Protein AF-A0A1Y1MM12-F1 (afdb_monomer_lite)

Radius of gyration: 25.73 Å; chains: 1; bounding box: 47×74×78 Å

Organism: Photinus pyralis (NCBI:txid7054)

Foldseek 3Di:
DDDDDDDDDDDDDPVPPPVPPPPPDDDDDDDDDDDDDDDDDDDDDDDDDDDDDDDDDDDDDDDDDPPPLQQAEDEDEVVCLQVRLLVVVLVDPDAPQSHDYWYQYPVRDTDPDDPPPPRVVVSLVSNLVCCQVPQWAFDQATAGADDPPDDLSSLLSVLSSQLNCCVRPVDHNLRHQLVLLCVLQVHDDDLVSLLVSVLRRHDVVVSVLLVVCLVPVVPHPQVVVVVVCVVLVNPDGDDNVCSSVSSSVSSCCRRPVRCPNSSVSNSVSSNVCVVVDDSCVSNVVD

Structure (mmCIF, N/CA/C/O backbone):
data_AF-A0A1Y1MM12-F1
#
_entry.id   AF-A0A1Y1MM12-F1
#
loop_
_atom_site.group_PDB
_atom_site.id
_atom_site.type_symbol
_atom_site.label_atom_id
_atom_site.label_alt_id
_atom_site.label_comp_id
_atom_site.label_asym_id
_atom_site.label_entity_id
_atom_site.label_seq_id
_atom_site.pdbx_PDB_ins_code
_atom_site.Cartn_x
_atom_site.Cartn_y
_atom_site.Cartn_z
_atom_site.occupancy
_atom_site.B_iso_or_equiv
_atom_site.auth_seq_id
_atom_site.auth_comp_id
_atom_site.auth_asym_id
_atom_site.auth_atom_id
_atom_site.pdbx_PDB_model_num
ATOM 1 N N . TYR A 1 1 ? -19.048 -33.239 -23.190 1.00 41.94 1 TYR A N 1
ATOM 2 C CA . TYR A 1 1 ? -17.735 -33.408 -22.545 1.00 41.94 1 TYR A CA 1
ATOM 3 C C . TYR A 1 1 ? -16.644 -32.844 -23.432 1.00 41.94 1 TYR A C 1
ATOM 5 O O . TYR A 1 1 ? -16.161 -33.539 -24.318 1.00 41.94 1 TYR A O 1
ATOM 13 N N . ARG A 1 2 ? -16.348 -31.564 -23.205 1.00 30.36 2 ARG A N 1
ATOM 14 C CA . ARG A 1 2 ? -15.052 -30.879 -23.294 1.00 30.36 2 ARG A CA 1
ATOM 15 C C . ARG A 1 2 ? -15.338 -29.488 -22.727 1.00 30.36 2 ARG A C 1
ATOM 17 O O . ARG A 1 2 ? -16.021 -28.695 -23.363 1.00 30.36 2 ARG A O 1
ATOM 24 N N . GLU A 1 3 ? -15.009 -29.348 -21.452 1.00 36.47 3 GLU A N 1
ATOM 25 C CA . GLU A 1 3 ? -14.923 -28.085 -20.725 1.00 36.47 3 GLU A CA 1
ATOM 26 C C . GLU A 1 3 ? -13.578 -27.461 -21.101 1.00 36.47 3 GLU A C 1
ATOM 28 O O . GLU A 1 3 ? -12.622 -28.219 -21.250 1.00 36.47 3 GLU A O 1
ATOM 33 N N . ASP A 1 4 ? -13.571 -26.153 -21.368 1.00 38.69 4 ASP A N 1
ATOM 34 C CA . ASP A 1 4 ? -12.479 -25.185 -21.150 1.00 38.69 4 ASP A CA 1
ATOM 35 C C . ASP A 1 4 ? -12.724 -23.965 -22.056 1.00 38.69 4 ASP A C 1
ATOM 37 O O . ASP A 1 4 ? -12.205 -23.882 -23.160 1.00 38.69 4 ASP A O 1
ATOM 41 N N . ASP A 1 5 ? -13.573 -23.045 -21.585 1.00 33.59 5 ASP A N 1
ATOM 42 C CA . ASP A 1 5 ? -13.676 -21.654 -22.054 1.00 33.59 5 ASP A CA 1
ATOM 43 C C . ASP A 1 5 ? -14.253 -20.826 -20.890 1.00 33.59 5 ASP A C 1
ATOM 45 O O . ASP A 1 5 ? -15.465 -20.633 -20.756 1.00 33.59 5 ASP A O 1
ATOM 49 N N . ILE A 1 6 ? -13.382 -20.394 -19.971 1.00 37.97 6 ILE A N 1
ATOM 50 C CA . ILE A 1 6 ? -13.730 -19.428 -18.923 1.00 37.97 6 ILE A CA 1
ATOM 51 C C . ILE A 1 6 ? -13.359 -18.037 -19.434 1.00 37.97 6 ILE A C 1
ATOM 53 O O . ILE A 1 6 ? -12.190 -17.673 -19.526 1.00 37.97 6 ILE A O 1
ATOM 57 N N . ASN A 1 7 ? -14.401 -17.268 -19.749 1.00 34.62 7 ASN A N 1
ATOM 58 C CA . ASN A 1 7 ? -14.367 -15.834 -20.011 1.00 34.62 7 ASN A CA 1
ATOM 59 C C . ASN A 1 7 ? -13.641 -15.072 -18.888 1.00 34.62 7 ASN A C 1
ATOM 61 O O . ASN A 1 7 ? -14.131 -15.017 -17.758 1.00 34.62 7 ASN A O 1
ATOM 65 N N . GLN A 1 8 ? -12.531 -14.409 -19.218 1.00 32.66 8 GLN A N 1
ATOM 66 C CA . GLN A 1 8 ? -12.015 -13.278 -18.444 1.00 32.66 8 GLN A CA 1
ATOM 67 C C . GLN A 1 8 ? -12.765 -11.995 -18.851 1.00 32.66 8 GLN A C 1
ATOM 69 O O . GLN A 1 8 ? -12.948 -11.761 -20.048 1.00 32.66 8 GLN A O 1
ATOM 74 N N . PRO A 1 9 ? -13.213 -11.143 -17.908 1.00 31.58 9 PRO A N 1
ATOM 75 C CA . PRO A 1 9 ? -13.845 -9.879 -18.257 1.00 31.58 9 PRO A CA 1
ATOM 76 C C . PRO A 1 9 ? -12.792 -8.833 -18.647 1.00 31.58 9 PRO A C 1
ATOM 78 O O . PRO A 1 9 ? -11.926 -8.463 -17.859 1.00 31.58 9 PRO A O 1
ATOM 81 N N . SER A 1 10 ? -12.916 -8.328 -19.872 1.00 32.12 10 SER A N 1
ATOM 82 C CA . SER A 1 10 ? -12.190 -7.178 -20.407 1.00 32.12 10 SER A CA 1
ATOM 83 C C . SER A 1 10 ? -12.532 -5.896 -19.637 1.00 32.12 10 SER A C 1
ATOM 85 O O . SER A 1 10 ? -13.682 -5.450 -19.663 1.00 32.12 10 SER A O 1
ATOM 87 N N . THR A 1 11 ? -11.550 -5.262 -18.998 1.00 34.91 11 THR A N 1
ATOM 88 C CA . THR A 1 11 ? -11.689 -3.913 -18.435 1.00 34.91 11 THR A CA 1
ATOM 89 C C . THR A 1 11 ? -11.323 -2.872 -19.486 1.00 34.91 11 THR A C 1
ATOM 91 O O . THR A 1 11 ? -10.154 -2.551 -19.682 1.00 34.91 11 THR A O 1
ATOM 94 N N . SER A 1 12 ? -12.325 -2.319 -20.163 1.00 33.69 12 SER A N 1
ATOM 95 C CA . SER A 1 12 ? -12.173 -1.110 -20.970 1.00 33.69 12 SER A CA 1
ATOM 96 C C . SER A 1 12 ? -13.266 -0.099 -20.617 1.00 33.69 12 SER A C 1
ATOM 98 O O . SER A 1 12 ? -14.433 -0.452 -20.464 1.00 33.69 12 SER A O 1
ATOM 100 N N . ASN A 1 13 ? -12.844 1.168 -20.513 1.00 34.59 13 ASN A N 1
ATOM 101 C CA . ASN A 1 13 ? -13.623 2.407 -20.342 1.00 34.59 13 ASN A CA 1
ATOM 102 C C . ASN A 1 13 ? -13.894 2.911 -18.910 1.00 34.59 13 ASN A C 1
ATOM 104 O O . ASN A 1 13 ? -15.026 2.908 -18.439 1.00 34.59 13 ASN A O 1
ATOM 108 N N . ILE A 1 14 ? -12.871 3.510 -18.283 1.00 35.41 14 ILE A N 1
ATOM 109 C CA . ILE A 1 14 ? -13.040 4.493 -17.182 1.00 35.41 14 ILE A CA 1
ATOM 110 C C . ILE A 1 14 ? -12.574 5.913 -17.593 1.00 35.41 14 ILE A C 1
ATOM 112 O O . ILE A 1 14 ? -12.894 6.898 -16.932 1.00 35.41 14 ILE A O 1
ATOM 116 N N . SER A 1 15 ? -11.925 6.078 -18.753 1.00 37.59 15 SER A N 1
ATOM 117 C CA . SER A 1 15 ? -11.348 7.370 -19.177 1.00 37.59 15 SER A CA 1
ATOM 118 C C . SER A 1 15 ? -12.368 8.493 -19.456 1.00 37.59 15 SER A C 1
ATOM 120 O O . SER A 1 15 ? -11.969 9.649 -19.567 1.00 37.59 15 SER A O 1
ATOM 122 N N . GLY A 1 16 ? -13.665 8.196 -19.587 1.00 31.00 16 GLY A N 1
ATOM 123 C CA . GLY A 1 16 ? -14.684 9.199 -19.933 1.00 31.00 16 GLY A CA 1
ATOM 124 C C . GLY A 1 16 ? -15.259 9.998 -18.757 1.00 31.00 16 GLY A C 1
ATOM 125 O O . GLY A 1 16 ? -15.830 11.059 -18.982 1.00 31.00 16 GLY A O 1
ATOM 126 N N . TYR A 1 17 ? -15.115 9.527 -17.512 1.00 33.47 17 TYR A N 1
ATOM 127 C CA . TYR A 1 17 ? -15.825 10.114 -16.362 1.00 33.47 17 TYR A CA 1
ATOM 128 C C . TYR A 1 17 ? -15.030 11.174 -15.583 1.00 33.47 17 TYR A C 1
ATOM 130 O O . TYR A 1 17 ? -15.619 11.969 -14.856 1.00 33.47 17 TYR A O 1
ATOM 138 N N . LEU A 1 18 ? -13.705 11.237 -15.746 1.00 34.78 18 LEU A N 1
ATOM 139 C CA . LEU A 1 18 ? -12.850 12.184 -15.012 1.00 34.78 18 LEU A CA 1
ATOM 140 C C . LEU A 1 18 ? -12.823 13.599 -15.616 1.00 34.78 18 LEU A C 1
ATOM 142 O O . LEU A 1 18 ? -12.475 14.550 -14.922 1.00 34.78 18 LEU A O 1
ATOM 146 N N . ALA A 1 19 ? -13.231 13.766 -16.877 1.00 34.78 19 ALA A N 1
ATOM 147 C CA . ALA A 1 19 ? -13.178 15.060 -17.560 1.00 34.78 19 ALA A CA 1
ATOM 148 C C . ALA A 1 19 ? -14.293 16.039 -17.139 1.00 34.78 19 ALA A C 1
ATOM 150 O O . ALA A 1 19 ? -14.154 17.237 -17.356 1.00 34.78 19 ALA A O 1
ATOM 151 N N . SER A 1 20 ? -15.378 15.571 -16.509 1.00 32.16 20 SER A N 1
ATOM 152 C CA . SER A 1 20 ? -16.529 16.424 -16.169 1.00 32.16 20 SER A CA 1
ATOM 153 C C . SER A 1 20 ? -16.473 17.064 -14.777 1.00 32.16 20 SER A C 1
ATOM 155 O O . SER A 1 20 ? -17.389 17.796 -14.423 1.00 32.16 20 SER A O 1
ATOM 157 N N . PHE A 1 21 ? -15.439 16.798 -13.970 1.00 32.41 21 PHE A N 1
ATOM 158 C CA . PHE A 1 21 ? -15.353 17.303 -12.588 1.00 32.41 21 PHE A CA 1
ATOM 159 C C . PHE A 1 21 ? -14.388 18.483 -12.393 1.00 32.41 21 PHE A C 1
ATOM 161 O O . PHE A 1 21 ? -14.321 19.036 -11.298 1.00 32.41 21 PHE A O 1
ATOM 168 N N . ILE A 1 22 ? -13.655 18.892 -13.433 1.00 34.59 22 ILE A N 1
ATOM 169 C CA . ILE A 1 22 ? -12.598 19.912 -13.312 1.00 34.59 22 ILE A CA 1
ATOM 170 C C . ILE A 1 22 ? -13.092 21.336 -13.642 1.00 34.59 22 ILE A C 1
ATOM 172 O O . ILE A 1 22 ? -12.444 22.305 -13.258 1.00 34.59 22 ILE A O 1
ATOM 176 N N . GLU A 1 23 ? -14.263 21.515 -14.261 1.00 32.31 23 GLU A N 1
ATOM 177 C CA . GLU A 1 23 ? -14.664 22.838 -14.779 1.00 32.31 23 GLU A CA 1
ATOM 178 C C . GLU A 1 23 ? -15.474 23.744 -13.829 1.00 32.31 23 GLU A C 1
ATOM 180 O O . GLU A 1 23 ? -15.734 24.887 -14.194 1.00 32.31 23 GLU A O 1
ATOM 185 N N . GLU A 1 24 ? -15.820 23.336 -12.600 1.00 32.84 24 GLU A N 1
ATOM 186 C CA . GLU A 1 24 ? -16.796 24.105 -11.793 1.00 32.84 24 GLU A CA 1
ATOM 187 C C . GLU A 1 24 ? -16.306 24.813 -10.516 1.00 32.84 24 GLU A C 1
ATOM 189 O O . GLU A 1 24 ? -17.127 25.386 -9.810 1.00 32.84 24 GLU A O 1
ATOM 194 N N . ASN A 1 25 ? -15.005 24.892 -10.208 1.00 31.67 25 ASN A N 1
ATOM 195 C CA . ASN A 1 25 ? -14.557 25.619 -9.000 1.00 31.67 25 ASN A CA 1
ATOM 196 C C . ASN A 1 25 ? -13.346 26.535 -9.208 1.00 31.67 25 ASN A C 1
ATOM 198 O O . ASN A 1 25 ? -12.326 26.416 -8.531 1.00 31.67 25 ASN A O 1
ATOM 202 N N . ILE A 1 26 ? -13.493 27.523 -10.092 1.00 28.22 26 ILE A N 1
ATOM 203 C CA . ILE A 1 26 ? -12.671 28.739 -10.052 1.00 28.22 26 ILE A CA 1
ATOM 204 C C . ILE A 1 26 ? -13.601 29.934 -9.851 1.00 28.22 26 ILE A C 1
ATOM 206 O O . ILE A 1 26 ? -14.099 30.525 -10.804 1.00 28.22 26 ILE A O 1
ATOM 210 N N . ASN A 1 27 ? -13.811 30.319 -8.592 1.00 27.39 27 ASN A N 1
ATOM 211 C CA . ASN A 1 27 ? -14.104 31.710 -8.273 1.00 27.39 27 ASN A CA 1
ATOM 212 C C . ASN A 1 27 ? -13.470 32.075 -6.925 1.00 27.39 27 ASN A C 1
ATOM 214 O O . ASN A 1 27 ? -13.965 31.732 -5.854 1.00 27.39 27 ASN A O 1
ATOM 218 N N . LEU A 1 28 ? -12.311 32.723 -7.018 1.00 27.84 28 LEU A N 1
ATOM 219 C CA . LEU A 1 28 ? -11.552 33.293 -5.912 1.00 27.84 28 LEU A CA 1
ATOM 220 C C . LEU A 1 28 ? -12.222 34.593 -5.452 1.00 27.84 28 LEU A C 1
ATOM 222 O O . LEU A 1 28 ? -12.395 35.513 -6.249 1.00 27.84 28 LEU A O 1
ATOM 226 N N . GLN A 1 29 ? -12.495 34.713 -4.153 1.00 27.20 29 GLN A N 1
ATOM 227 C CA . GLN A 1 29 ? -12.592 36.010 -3.485 1.00 27.20 29 GLN A CA 1
ATOM 228 C C . GLN A 1 29 ? -11.597 36.068 -2.326 1.00 27.20 29 GLN A C 1
ATOM 230 O O . GLN A 1 29 ? -11.574 35.228 -1.432 1.00 27.20 29 GLN A O 1
ATOM 235 N N . SER A 1 30 ? -10.735 37.073 -2.427 1.00 25.38 30 SER A N 1
ATOM 236 C CA . SER A 1 30 ? -9.664 37.472 -1.527 1.00 25.38 30 SER A CA 1
ATOM 237 C C . SER A 1 30 ? -10.188 38.125 -0.250 1.00 25.38 30 SER A C 1
ATOM 239 O O . SER A 1 30 ? -10.967 39.069 -0.361 1.00 25.38 30 SER A O 1
ATOM 241 N N . HIS A 1 31 ? -9.640 37.763 0.913 1.00 27.61 31 HIS A N 1
ATOM 242 C CA . HIS A 1 31 ? -9.533 38.680 2.052 1.00 27.61 31 HIS A CA 1
ATOM 243 C C . HIS A 1 31 ? -8.224 38.451 2.830 1.00 27.61 31 HIS A C 1
ATOM 245 O O . HIS A 1 31 ? -7.918 37.338 3.250 1.00 27.61 31 HIS A O 1
ATOM 251 N N . GLN A 1 32 ? -7.441 39.531 2.934 1.00 27.03 32 GLN A N 1
ATOM 252 C CA . GLN A 1 32 ? -6.290 39.740 3.820 1.00 27.03 32 GLN A CA 1
ATOM 253 C C . GLN A 1 32 ? -6.764 40.077 5.238 1.00 27.03 32 GLN A C 1
ATOM 255 O O . GLN A 1 32 ? -7.787 40.740 5.351 1.00 27.03 32 GLN A O 1
ATOM 260 N N . GLU A 1 33 ? -5.972 39.682 6.244 1.00 27.78 33 GLU A N 1
ATOM 261 C CA . GLU A 1 33 ? -5.743 40.272 7.591 1.00 27.78 33 GLU A CA 1
ATOM 262 C C . GLU A 1 33 ? -5.059 39.163 8.435 1.00 27.78 33 GLU A C 1
ATOM 264 O O . GLU A 1 33 ? -5.428 38.000 8.312 1.00 27.78 33 GLU A O 1
ATOM 269 N N . ASP A 1 34 ? -4.058 39.321 9.301 1.00 26.53 34 ASP A N 1
ATOM 270 C CA . ASP A 1 34 ? -3.112 40.379 9.653 1.00 26.53 34 ASP A CA 1
ATOM 271 C C . ASP A 1 34 ? -1.939 39.673 10.381 1.00 26.53 34 ASP A C 1
ATOM 273 O O . ASP A 1 34 ? -2.153 38.800 11.227 1.00 26.53 34 ASP A O 1
ATOM 277 N N . MET A 1 35 ? -0.688 40.013 10.050 1.00 23.17 35 MET A N 1
ATOM 278 C CA . MET A 1 35 ? 0.518 39.459 10.688 1.00 23.17 35 MET A CA 1
ATOM 279 C C . MET A 1 35 ? 0.946 40.337 11.869 1.00 23.17 35 MET A C 1
ATOM 281 O O . MET A 1 35 ? 1.378 41.473 11.671 1.00 23.17 35 MET A O 1
ATOM 285 N N . VAL A 1 36 ? 0.933 39.795 13.089 1.00 26.86 36 VAL A N 1
ATOM 286 C CA . VAL A 1 36 ? 1.593 40.427 14.243 1.00 26.86 36 VAL A CA 1
ATOM 287 C C . VAL A 1 36 ? 3.012 39.876 14.374 1.00 26.86 36 VAL A C 1
ATOM 289 O O . VAL A 1 36 ? 3.224 38.690 14.620 1.00 26.86 36 VAL A O 1
ATOM 292 N N . SER A 1 37 ? 3.993 40.760 14.189 1.00 23.61 37 SER A N 1
ATOM 293 C CA . SER A 1 37 ? 5.421 40.475 14.319 1.00 23.61 37 SER A CA 1
ATOM 294 C C . SER A 1 37 ? 5.850 40.507 15.788 1.00 23.61 37 SER A C 1
ATOM 296 O O . SER A 1 37 ? 5.579 41.500 16.464 1.00 23.61 37 SER A O 1
ATOM 298 N N . PHE A 1 38 ? 6.626 39.525 16.246 1.00 25.45 38 PHE A N 1
ATOM 299 C CA . PHE A 1 38 ? 7.489 39.693 17.417 1.00 25.45 38 PHE A CA 1
ATOM 300 C C . PHE A 1 38 ? 8.946 39.435 17.021 1.00 25.45 38 PHE A C 1
ATOM 302 O O . PHE A 1 38 ? 9.337 38.314 16.707 1.00 25.45 38 PHE A O 1
ATOM 309 N N . ARG A 1 39 ? 9.738 40.515 17.005 1.00 24.14 39 ARG A N 1
ATOM 310 C CA . ARG A 1 39 ? 11.206 40.485 16.976 1.00 24.14 39 ARG A CA 1
ATOM 311 C C . ARG A 1 39 ? 11.724 40.206 18.384 1.00 24.14 39 ARG A C 1
ATOM 313 O O . ARG A 1 39 ? 11.307 40.895 19.311 1.00 24.14 39 ARG A O 1
ATOM 320 N N . LEU A 1 40 ? 12.692 39.302 18.510 1.00 27.31 40 LEU A N 1
ATOM 321 C CA . LEU A 1 40 ? 13.688 39.334 19.580 1.00 27.31 40 LEU A CA 1
ATOM 322 C C . LEU A 1 40 ? 15.075 39.088 18.971 1.00 27.31 40 LEU A C 1
ATOM 324 O O . LEU A 1 40 ? 15.257 38.193 18.147 1.00 27.31 40 LEU A O 1
ATOM 328 N N . ASP A 1 41 ? 15.997 39.974 19.341 1.00 26.62 41 ASP A N 1
ATOM 329 C CA . ASP A 1 41 ? 17.366 40.095 18.848 1.00 26.62 41 ASP A CA 1
ATOM 330 C C . ASP A 1 41 ? 18.276 38.933 19.278 1.00 26.62 41 ASP A C 1
ATOM 332 O O . ASP A 1 41 ? 18.056 38.268 20.289 1.00 26.62 41 ASP A O 1
ATOM 336 N N . HIS A 1 42 ? 19.324 38.718 18.479 1.00 31.59 42 HIS A N 1
ATOM 337 C CA . HIS A 1 42 ? 20.396 37.744 18.687 1.00 31.59 42 HIS A CA 1
ATOM 338 C C . HIS A 1 42 ? 21.238 38.037 19.939 1.00 31.59 42 HIS A C 1
ATOM 340 O O . HIS A 1 42 ? 21.604 39.187 20.175 1.00 31.59 42 HIS A O 1
ATOM 346 N N . ASN A 1 43 ? 21.672 36.980 20.637 1.00 28.52 43 ASN A N 1
ATOM 347 C CA . ASN A 1 43 ? 23.083 36.809 20.992 1.00 28.52 43 ASN A CA 1
ATOM 348 C C . ASN A 1 43 ? 23.435 35.354 21.357 1.00 28.52 43 ASN A C 1
ATOM 350 O O . ASN A 1 43 ? 22.589 34.550 21.728 1.00 28.52 43 ASN A O 1
ATOM 354 N N . ASP A 1 44 ? 24.720 35.094 21.159 1.00 28.84 44 ASP A N 1
ATOM 355 C CA . ASP A 1 44 ? 25.490 33.867 20.965 1.00 28.84 44 ASP A CA 1
ATOM 356 C C . ASP A 1 44 ? 25.481 32.769 22.055 1.00 28.84 44 ASP A C 1
ATOM 358 O O . ASP A 1 44 ? 25.213 33.013 23.230 1.00 28.84 44 ASP A O 1
ATOM 362 N N . THR A 1 45 ? 26.006 31.608 21.627 1.00 28.28 45 THR A N 1
ATOM 363 C CA . THR A 1 45 ? 26.686 30.498 22.347 1.00 28.28 45 THR A CA 1
ATOM 364 C C . THR A 1 45 ? 25.920 29.284 22.927 1.00 28.28 45 THR A C 1
ATOM 366 O O . THR A 1 45 ? 24.977 29.390 23.701 1.00 28.28 45 THR A O 1
ATOM 369 N N . SER A 1 46 ? 26.410 28.100 22.515 1.00 30.17 46 SER A N 1
ATOM 370 C CA . SER A 1 46 ? 25.969 26.709 22.752 1.00 30.17 46 SER A CA 1
ATOM 371 C C . SER A 1 46 ? 26.271 26.154 24.178 1.00 30.17 46 SER A C 1
ATOM 373 O O . SER A 1 46 ? 26.684 26.914 25.046 1.00 30.17 46 SER A O 1
ATOM 375 N N . PRO A 1 47 ? 26.078 24.844 24.477 1.00 31.05 47 PRO A N 1
ATOM 376 C CA . PRO A 1 47 ? 24.997 24.335 25.320 1.00 31.05 47 PRO A CA 1
ATOM 377 C C . PRO A 1 47 ? 25.490 23.751 26.663 1.00 31.05 47 PRO A C 1
ATOM 379 O O . PRO A 1 47 ? 26.370 22.891 26.687 1.00 31.05 47 PRO A O 1
ATOM 382 N N . GLU A 1 48 ? 24.864 24.123 27.782 1.00 26.86 48 GLU A N 1
ATOM 383 C CA . GLU A 1 48 ? 25.112 23.469 29.074 1.00 26.86 48 GLU A CA 1
ATOM 384 C C . GLU A 1 48 ? 23.965 22.529 29.466 1.00 26.86 48 GLU A C 1
ATOM 386 O O . GLU A 1 48 ? 22.796 22.904 29.557 1.00 26.86 48 GLU A O 1
ATOM 391 N N . PHE A 1 49 ? 24.349 21.272 29.688 1.00 28.28 49 PHE A N 1
ATOM 392 C CA . PHE A 1 49 ? 23.585 20.226 30.351 1.00 28.28 49 PHE A CA 1
ATOM 393 C C . PHE A 1 49 ? 23.077 20.709 31.716 1.00 28.28 49 PHE A C 1
ATOM 395 O O . PHE A 1 49 ? 23.883 21.015 32.592 1.00 28.28 49 PHE A O 1
ATOM 402 N N . PHE A 1 50 ? 21.763 20.660 31.948 1.00 26.20 50 PHE A N 1
ATOM 403 C CA . PHE A 1 50 ? 21.202 20.802 33.291 1.00 26.20 50 PHE A CA 1
ATOM 404 C C . PHE A 1 50 ? 20.464 19.534 33.719 1.00 26.20 50 PHE A C 1
ATOM 406 O O . PHE A 1 50 ? 19.368 19.222 33.259 1.00 26.20 50 PHE A O 1
ATOM 413 N N . ASN A 1 51 ? 21.111 18.820 34.643 1.00 25.39 51 ASN A N 1
ATOM 414 C CA . ASN A 1 51 ? 20.491 17.893 35.582 1.00 25.39 51 ASN A CA 1
ATOM 415 C C . ASN A 1 51 ? 19.379 18.614 36.349 1.00 25.39 51 ASN A C 1
ATOM 417 O O . ASN A 1 51 ? 19.652 19.623 37.002 1.00 25.39 51 ASN A O 1
ATOM 421 N N . LEU A 1 52 ? 18.164 18.062 36.356 1.00 25.45 52 LEU A N 1
ATOM 422 C CA . LEU A 1 52 ? 17.126 18.513 37.275 1.00 25.45 52 LEU A CA 1
ATOM 423 C C . LEU A 1 52 ? 17.070 17.581 38.487 1.00 25.45 52 LEU A C 1
ATOM 425 O O . LEU A 1 52 ? 16.559 16.463 38.429 1.00 25.45 52 LEU A O 1
ATOM 429 N N . HIS A 1 53 ? 17.637 18.076 39.586 1.00 28.61 53 HIS A N 1
ATOM 430 C CA . HIS A 1 53 ? 17.417 17.560 40.926 1.00 28.61 53 HIS A CA 1
ATOM 431 C C . HIS A 1 53 ? 15.940 17.698 41.317 1.00 28.61 53 HIS A C 1
ATOM 433 O O . HIS A 1 53 ? 15.312 18.736 41.119 1.00 28.61 53 HIS A O 1
ATOM 439 N N . THR A 1 54 ? 15.441 16.629 41.931 1.00 28.75 54 THR A N 1
ATOM 440 C CA . THR A 1 54 ? 14.252 16.542 42.782 1.00 28.75 54 THR A CA 1
ATOM 441 C C . THR A 1 54 ? 14.033 17.783 43.644 1.00 28.75 54 THR A C 1
ATOM 443 O O . THR A 1 54 ? 14.890 18.128 44.460 1.00 28.75 54 THR A O 1
ATOM 446 N N . VAL A 1 55 ? 12.842 18.373 43.533 1.00 29.12 55 VAL A N 1
ATOM 447 C CA . VAL A 1 55 ? 12.276 19.263 44.549 1.00 29.12 55 VAL A CA 1
ATOM 448 C C . VAL A 1 55 ? 10.976 18.631 45.033 1.00 29.12 55 VAL A C 1
ATOM 450 O O . VAL A 1 55 ? 10.003 18.516 44.294 1.00 29.12 55 VAL A O 1
ATOM 453 N N . ASP A 1 56 ? 11.028 18.181 46.280 1.00 30.25 56 ASP A N 1
ATOM 454 C CA . ASP A 1 56 ? 9.924 17.651 47.066 1.00 30.25 56 ASP A CA 1
ATOM 455 C C . ASP A 1 56 ? 9.162 18.842 47.673 1.00 30.25 56 ASP A C 1
ATOM 457 O O . ASP A 1 56 ? 9.736 19.631 48.429 1.00 30.25 56 ASP A O 1
ATOM 461 N N . ILE A 1 57 ? 7.892 19.022 47.303 1.00 33.22 57 ILE A N 1
ATOM 462 C CA . ILE A 1 57 ? 6.974 19.965 47.959 1.00 33.22 57 ILE A CA 1
ATOM 463 C C . ILE A 1 57 ? 5.738 19.169 48.359 1.00 33.22 57 ILE A C 1
ATOM 465 O O . ILE A 1 57 ? 4.975 18.692 47.520 1.00 33.22 57 ILE A O 1
ATOM 469 N N . GLY A 1 58 ? 5.596 18.999 49.670 1.00 30.72 58 GLY A N 1
ATOM 470 C CA . GLY A 1 58 ? 4.632 18.107 50.284 1.00 30.72 58 GLY A CA 1
ATOM 471 C C . GLY A 1 58 ? 3.163 18.516 50.153 1.00 30.72 58 GLY A C 1
ATOM 472 O O . GLY A 1 58 ? 2.804 19.688 50.135 1.00 30.72 58 GLY A O 1
ATOM 473 N N . SER A 1 59 ? 2.340 17.464 50.181 1.00 32.66 59 SER A N 1
ATOM 474 C CA . SER A 1 59 ? 1.050 17.336 50.869 1.00 32.66 59 SER A CA 1
ATOM 475 C C . SER A 1 59 ? 0.028 18.469 50.715 1.00 32.66 59 SER A C 1
ATOM 477 O O . SER A 1 59 ? -0.082 19.349 51.571 1.00 32.66 59 SER A O 1
ATOM 479 N N . LEU A 1 60 ? -0.881 18.28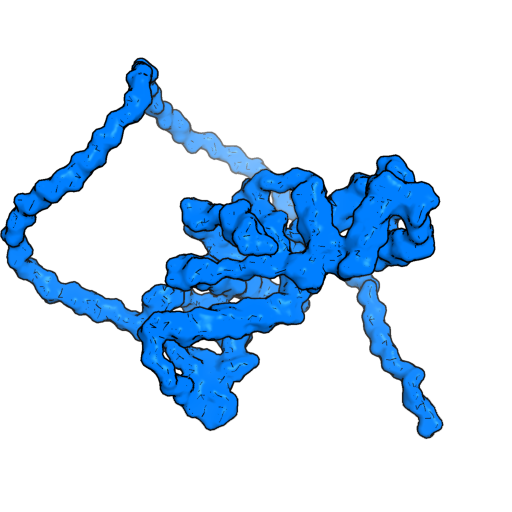5 49.758 1.00 30.75 60 LEU A N 1
ATOM 480 C CA . LEU A 1 60 ? -2.286 18.655 49.926 1.00 30.75 60 LEU A CA 1
ATOM 481 C C . LEU A 1 60 ? -3.140 17.390 49.773 1.00 30.75 60 LEU A C 1
ATOM 483 O O . LEU A 1 60 ? -3.076 16.699 48.759 1.00 30.75 60 LEU A O 1
ATOM 487 N N . HIS A 1 61 ? -3.866 17.067 50.840 1.00 38.38 61 HIS A N 1
ATOM 488 C CA . HIS A 1 61 ? -4.882 16.021 50.888 1.00 38.38 61 HIS A CA 1
ATOM 489 C C . HIS A 1 61 ? -6.172 16.496 50.198 1.00 38.38 61 HIS A C 1
ATOM 491 O O . HIS A 1 61 ? -6.443 17.695 50.144 1.00 38.38 61 HIS A O 1
ATOM 497 N N . ASP A 1 62 ? -6.961 15.509 49.774 1.00 34.25 62 ASP A N 1
ATOM 498 C CA . ASP A 1 62 ? -8.383 15.559 49.410 1.00 34.25 62 ASP A CA 1
ATOM 499 C C . ASP A 1 62 ? -8.750 16.048 47.996 1.00 34.25 62 ASP A C 1
ATOM 501 O O . ASP A 1 62 ? -9.123 17.194 47.759 1.00 34.25 62 ASP A O 1
ATOM 505 N N . ASN A 1 63 ? -8.786 15.112 47.044 1.00 33.97 63 ASN A N 1
ATOM 506 C CA . ASN A 1 63 ? -10.048 14.435 46.727 1.00 33.97 63 ASN A CA 1
ATOM 507 C C . ASN A 1 63 ? -9.809 13.255 45.779 1.00 33.97 63 ASN A C 1
ATOM 509 O O . ASN A 1 63 ? -9.383 13.406 44.636 1.00 33.97 63 ASN A O 1
ATOM 513 N N . ASP A 1 64 ? -10.137 12.075 46.295 1.00 45.97 64 ASP A N 1
ATOM 514 C CA . ASP A 1 64 ? -10.447 10.874 45.538 1.00 45.97 64 ASP A CA 1
ATOM 515 C C . ASP A 1 64 ? -11.609 11.166 44.578 1.00 45.97 64 ASP A C 1
ATOM 517 O O . ASP A 1 64 ? -12.772 11.244 44.969 1.00 45.97 64 ASP A O 1
ATOM 521 N N . MET A 1 65 ? -11.271 11.362 43.311 1.00 39.16 65 MET A N 1
ATOM 522 C CA . MET A 1 65 ? -12.118 11.005 42.186 1.00 39.16 65 MET A CA 1
ATOM 523 C C . MET A 1 65 ? -11.242 10.155 41.283 1.00 39.16 65 MET A C 1
ATOM 525 O O . MET A 1 65 ? -10.641 10.634 40.324 1.00 39.16 65 MET A O 1
ATOM 529 N N . SER A 1 66 ? -11.132 8.871 41.623 1.00 42.84 66 SER A N 1
ATOM 530 C CA . SER A 1 66 ? -10.868 7.865 40.603 1.00 42.84 66 SER A CA 1
ATOM 531 C C . SER A 1 66 ? -11.955 7.985 39.529 1.00 42.84 66 SER A C 1
ATOM 533 O O . SER A 1 66 ? -13.037 7.403 39.624 1.00 42.84 66 SER A O 1
ATOM 535 N N . GLU A 1 67 ? -11.685 8.774 38.488 1.00 45.25 67 GLU A N 1
ATOM 536 C CA . GLU A 1 67 ? -12.332 8.584 37.200 1.00 45.25 67 GLU A CA 1
ATOM 537 C C . GLU A 1 67 ? -12.017 7.143 36.799 1.00 45.25 67 GLU A C 1
ATOM 539 O O . GLU A 1 67 ? -10.950 6.830 36.275 1.00 45.25 67 GLU A O 1
ATOM 544 N N . LYS A 1 68 ? -12.936 6.222 37.106 1.00 46.50 68 LYS A N 1
ATOM 545 C CA . LYS A 1 68 ? -13.024 4.956 36.392 1.00 46.50 68 LYS A CA 1
ATOM 546 C C . LYS A 1 68 ? -13.201 5.348 34.934 1.00 46.50 68 LYS A C 1
ATOM 548 O O . LYS A 1 68 ? -14.326 5.606 34.512 1.00 46.50 68 LYS A O 1
ATOM 553 N N . SER A 1 69 ? -12.106 5.425 34.178 1.00 54.59 69 SER A N 1
ATOM 554 C CA . SER A 1 69 ? -12.187 5.464 32.728 1.00 54.59 69 SER A CA 1
ATOM 555 C C . SER A 1 69 ? -12.976 4.217 32.351 1.00 54.59 69 SER A C 1
ATOM 557 O O . SER A 1 69 ? -12.503 3.097 32.556 1.00 54.59 69 SER A O 1
ATOM 559 N N . SER A 1 70 ? -14.227 4.382 31.934 1.00 60.25 70 SER A N 1
ATOM 560 C CA . SER A 1 70 ? -15.032 3.263 31.476 1.00 60.25 70 SER A CA 1
ATOM 561 C C . SER A 1 70 ? -14.354 2.735 30.220 1.00 60.25 70 SER A C 1
ATOM 563 O O . SER A 1 70 ? -14.470 3.347 29.160 1.00 60.25 70 SER A O 1
ATOM 565 N N . THR A 1 71 ? -13.588 1.656 30.352 1.00 75.56 71 THR A N 1
ATOM 566 C CA . THR A 1 71 ? -12.985 0.976 29.212 1.00 75.56 71 THR A CA 1
ATOM 567 C C . THR A 1 71 ? -14.120 0.487 28.322 1.00 75.56 71 THR A C 1
ATOM 569 O O . THR A 1 71 ? -14.981 -0.282 28.759 1.00 75.56 71 THR A O 1
ATOM 572 N N . GLU A 1 72 ? -14.178 0.997 27.096 1.00 86.50 72 GLU A N 1
ATOM 573 C CA . GLU A 1 72 ? -15.226 0.632 26.152 1.00 86.50 72 GLU A CA 1
ATOM 574 C C . GLU A 1 72 ? -14.917 -0.751 25.585 1.00 86.50 72 GLU A C 1
ATOM 576 O O . GLU A 1 72 ? -13.799 -1.038 25.165 1.00 86.50 72 GLU A O 1
ATOM 581 N N . LYS A 1 73 ? -15.912 -1.632 25.565 1.00 89.88 73 LYS A N 1
ATOM 582 C CA . LYS A 1 73 ? -15.736 -2.986 25.052 1.00 89.88 73 LYS A CA 1
ATOM 583 C C . LYS A 1 73 ? -16.001 -3.035 23.548 1.00 89.88 73 LYS A C 1
ATOM 585 O O . LYS A 1 73 ? -17.033 -2.549 23.078 1.00 89.88 73 LYS A O 1
ATOM 590 N N . LEU A 1 74 ? -15.106 -3.668 22.793 1.00 92.50 74 LEU A N 1
ATOM 591 C CA . LEU A 1 74 ? -15.304 -3.995 21.382 1.00 92.50 74 LEU A CA 1
ATOM 592 C C . LEU A 1 74 ? -15.178 -5.503 21.185 1.00 92.50 74 LEU A C 1
ATOM 594 O O . LEU A 1 74 ? -14.147 -6.096 21.479 1.00 92.50 74 LEU A O 1
ATOM 598 N N . ILE A 1 75 ? -16.255 -6.105 20.690 1.00 93.62 75 ILE A N 1
ATOM 599 C CA . ILE A 1 75 ? -16.321 -7.531 20.383 1.00 93.62 75 ILE A CA 1
ATOM 600 C C . ILE A 1 75 ? -16.031 -7.693 18.893 1.00 93.62 75 ILE A C 1
ATOM 602 O O . ILE A 1 75 ? -16.692 -7.049 18.078 1.00 93.62 75 ILE A O 1
ATOM 606 N N . LEU A 1 76 ? -15.055 -8.531 18.559 1.00 95.69 76 LEU A N 1
ATOM 607 C CA . LEU A 1 76 ? -14.655 -8.846 17.188 1.00 95.69 76 LEU A CA 1
ATOM 608 C C . LEU A 1 76 ? -14.625 -10.359 16.995 1.00 95.69 76 LEU A C 1
ATOM 610 O O . LEU A 1 76 ? -14.337 -11.099 17.932 1.00 95.69 76 LEU A O 1
ATOM 614 N N . HIS A 1 77 ? -14.884 -10.828 15.780 1.00 96.25 77 HIS A N 1
ATOM 615 C CA . HIS A 1 77 ? -14.833 -12.247 15.444 1.00 96.25 77 HIS A CA 1
ATOM 616 C C . HIS A 1 77 ? -13.568 -12.580 14.662 1.00 96.25 77 HIS A C 1
ATOM 618 O O . HIS A 1 77 ? -13.259 -11.945 13.649 1.00 96.25 77 HIS A O 1
ATOM 624 N N . ARG A 1 78 ? -12.881 -13.646 15.084 1.00 94.12 78 ARG A N 1
ATOM 625 C CA . ARG A 1 78 ? -11.703 -14.173 14.391 1.00 94.12 78 ARG A CA 1
ATOM 626 C C . ARG A 1 78 ? -12.054 -14.496 12.935 1.00 94.12 78 ARG A C 1
ATOM 628 O O . ARG A 1 78 ? -13.057 -15.158 12.665 1.00 94.12 78 ARG A O 1
ATOM 635 N N . GLY A 1 79 ? -11.237 -14.026 12.002 1.00 94.62 79 GLY A N 1
ATOM 636 C CA . GLY A 1 79 ? -11.461 -14.127 10.559 1.00 94.62 79 GLY A CA 1
ATOM 637 C C . GLY A 1 79 ? -12.396 -13.060 9.976 1.00 94.62 79 GLY A C 1
ATOM 638 O O . GLY A 1 79 ? -12.545 -13.001 8.760 1.00 94.62 79 GLY A O 1
ATOM 639 N N . ASN A 1 80 ? -13.015 -12.205 10.799 1.00 97.19 80 ASN A N 1
ATOM 640 C CA . ASN A 1 80 ? -13.865 -11.090 10.356 1.00 97.19 80 ASN A CA 1
ATOM 641 C C . ASN A 1 80 ? -13.380 -9.720 10.861 1.00 97.19 80 ASN A C 1
ATOM 643 O O . ASN A 1 80 ? -14.038 -8.711 10.588 1.00 97.19 80 ASN A O 1
ATOM 647 N N . VAL A 1 81 ? -12.231 -9.666 11.549 1.00 97.88 81 VAL A N 1
ATOM 648 C CA . VAL A 1 81 ? -11.685 -8.449 12.174 1.00 97.88 81 VAL A CA 1
ATOM 649 C C . VAL A 1 81 ? -11.623 -7.280 11.196 1.00 97.88 81 VAL A C 1
ATOM 651 O O . VAL A 1 81 ? -12.001 -6.169 11.554 1.00 97.88 81 VAL A O 1
ATOM 654 N N . PHE A 1 82 ? -11.201 -7.519 9.953 1.00 98.38 82 PHE A N 1
ATOM 655 C CA . PHE A 1 82 ? -11.070 -6.467 8.945 1.00 98.38 82 PHE A CA 1
ATOM 656 C C . PHE A 1 82 ? -12.369 -5.681 8.721 1.00 98.38 82 PHE A C 1
ATOM 658 O O . PHE A 1 82 ? -12.389 -4.457 8.854 1.00 98.38 82 PHE A O 1
ATOM 665 N N . ARG A 1 83 ? -13.468 -6.389 8.440 1.00 98.00 83 ARG A N 1
ATOM 666 C CA . ARG A 1 83 ? -14.779 -5.773 8.200 1.00 98.00 83 ARG A CA 1
ATOM 667 C C . ARG A 1 83 ? -15.334 -5.144 9.475 1.00 98.00 83 ARG A C 1
ATOM 669 O O . ARG A 1 83 ? -15.755 -3.994 9.459 1.00 98.00 83 ARG A O 1
ATOM 676 N N . GLU A 1 84 ? -15.318 -5.890 10.576 1.00 98.06 84 GLU A N 1
ATOM 677 C CA . GLU A 1 84 ? -15.950 -5.459 11.827 1.00 98.06 84 GLU A CA 1
ATOM 678 C C . GLU A 1 84 ? -15.251 -4.250 12.446 1.00 98.06 84 GLU A C 1
ATOM 680 O O . GLU A 1 84 ? -15.918 -3.365 12.978 1.00 98.06 84 GLU A O 1
ATOM 685 N N . LEU A 1 85 ? -13.923 -4.165 12.334 1.00 97.75 85 LEU A N 1
ATOM 686 C CA . LEU A 1 85 ? -13.174 -3.018 12.830 1.00 97.75 85 LEU A CA 1
ATOM 687 C C . LEU A 1 85 ? -13.419 -1.768 11.974 1.00 97.75 85 LEU A C 1
ATOM 689 O O . LEU A 1 85 ? -13.609 -0.691 12.538 1.00 97.75 85 LEU A O 1
ATOM 693 N N . ILE A 1 86 ? -13.488 -1.901 10.641 1.00 98.25 86 ILE A N 1
ATOM 694 C CA . ILE A 1 86 ? -13.893 -0.796 9.751 1.00 98.25 86 ILE A CA 1
ATOM 695 C C . ILE A 1 86 ? -15.295 -0.311 10.122 1.00 98.25 86 ILE A C 1
ATOM 697 O O . ILE A 1 86 ? -15.486 0.882 10.354 1.00 98.25 86 ILE A O 1
ATOM 701 N N . ASP A 1 87 ? -16.264 -1.220 10.239 1.00 97.88 87 ASP A N 1
ATOM 702 C CA . ASP A 1 87 ? -17.642 -0.866 10.583 1.00 97.88 87 ASP A CA 1
ATOM 703 C C . ASP A 1 87 ? -17.731 -0.212 11.967 1.00 97.88 87 ASP A C 1
ATOM 705 O O . ASP A 1 87 ? -18.431 0.787 12.144 1.00 97.88 87 ASP A O 1
ATOM 709 N N . ALA A 1 88 ? -16.990 -0.716 12.953 1.00 96.62 88 ALA A N 1
ATOM 710 C CA . ALA A 1 88 ? -16.960 -0.125 14.283 1.00 96.62 88 ALA A CA 1
ATOM 711 C C . ALA A 1 88 ? -16.404 1.308 14.249 1.00 96.62 88 ALA A C 1
ATOM 713 O O . ALA A 1 88 ? -16.998 2.205 14.843 1.00 96.62 88 ALA A O 1
ATOM 714 N N . VAL A 1 89 ? -15.303 1.543 13.530 1.00 96.50 89 VAL A N 1
ATOM 715 C CA . VAL A 1 89 ? -14.666 2.865 13.414 1.00 96.50 89 VAL A CA 1
ATOM 716 C C . VAL A 1 89 ? -15.504 3.851 12.594 1.00 96.50 89 VAL A C 1
ATOM 718 O O . VAL A 1 89 ? -15.496 5.048 12.875 1.00 96.50 89 VAL A O 1
ATOM 721 N N . LYS A 1 90 ? -16.268 3.377 11.605 1.00 95.75 90 LYS A N 1
ATOM 722 C CA . LYS A 1 90 ? -17.210 4.221 10.851 1.00 95.75 90 LYS A CA 1
ATOM 723 C C . LYS A 1 90 ? -18.355 4.736 11.722 1.00 95.75 90 LYS A C 1
ATOM 725 O O . LYS A 1 90 ? -18.814 5.858 11.532 1.00 95.75 90 LYS A O 1
ATOM 730 N N . ASN A 1 91 ? -18.826 3.916 12.659 1.00 92.75 91 ASN A N 1
ATOM 731 C CA . ASN A 1 91 ? -20.014 4.215 13.459 1.00 92.75 91 ASN A CA 1
ATOM 732 C C . ASN A 1 91 ? -19.712 4.977 14.759 1.00 92.75 91 ASN A C 1
ATOM 734 O O . ASN A 1 91 ? -20.625 5.545 15.359 1.00 92.75 91 ASN A O 1
ATOM 738 N N . ARG A 1 92 ? -18.454 4.993 15.217 1.00 90.56 92 ARG A N 1
ATOM 739 C CA . ARG A 1 92 ? -18.036 5.686 16.445 1.00 90.56 92 ARG A CA 1
ATOM 740 C C . ARG A 1 92 ? -16.568 6.097 16.395 1.00 90.56 92 ARG A C 1
ATOM 742 O O . ARG A 1 92 ? -15.744 5.464 15.745 1.00 90.56 92 ARG A O 1
ATOM 749 N N . ASN A 1 93 ? -16.223 7.136 17.149 1.00 86.62 93 ASN A N 1
ATOM 750 C CA . ASN A 1 93 ? -14.833 7.541 17.331 1.00 86.62 93 ASN A CA 1
ATOM 751 C C . ASN A 1 93 ? -14.142 6.605 18.337 1.00 86.62 93 ASN A C 1
ATOM 753 O O . ASN A 1 93 ? -14.312 6.765 19.543 1.00 86.62 93 ASN A O 1
ATOM 757 N N . ILE A 1 94 ? -13.402 5.616 17.839 1.00 90.25 94 ILE A N 1
ATOM 758 C CA . ILE A 1 94 ? -12.720 4.615 18.666 1.00 90.25 94 ILE A CA 1
ATOM 759 C C . ILE A 1 94 ? -11.318 5.094 19.036 1.00 90.25 94 ILE A C 1
ATOM 761 O O . ILE A 1 94 ? -10.573 5.519 18.159 1.00 90.25 94 ILE A O 1
ATOM 765 N N . SER A 1 95 ? -10.927 4.930 20.306 1.00 92.75 95 SER A N 1
ATOM 766 C CA . SER A 1 95 ? -9.512 4.948 20.685 1.00 92.75 95 SER A CA 1
ATOM 767 C C . SER A 1 95 ? -9.058 3.612 21.255 1.00 92.75 95 SER A C 1
ATOM 769 O O . SER A 1 95 ? -9.601 3.150 22.258 1.00 92.75 95 SER A O 1
ATOM 771 N N . PHE A 1 96 ? -8.026 3.012 20.656 1.00 92.94 96 PHE A N 1
ATOM 772 C CA . PHE A 1 96 ? -7.543 1.683 21.049 1.00 92.94 96 PHE A CA 1
ATOM 773 C C . PHE A 1 96 ? -6.948 1.660 22.460 1.00 92.94 96 PHE A C 1
ATOM 775 O O . PHE A 1 96 ? -7.016 0.636 23.127 1.00 92.94 96 PHE A O 1
ATOM 782 N N . LYS A 1 97 ? -6.444 2.795 22.966 1.00 87.44 97 LYS A N 1
ATOM 783 C CA . LYS A 1 97 ? -5.921 2.907 24.342 1.00 87.44 97 LYS A CA 1
ATOM 784 C C . LYS A 1 97 ? -6.980 2.710 25.426 1.00 87.44 97 LYS A C 1
ATOM 786 O O . LYS A 1 97 ? -6.642 2.311 26.533 1.00 87.44 97 LYS A O 1
ATOM 791 N N . ASN A 1 98 ? -8.237 3.011 25.109 1.00 86.31 98 ASN A N 1
ATOM 792 C CA . ASN A 1 98 ? -9.352 2.956 26.053 1.00 86.31 98 ASN A CA 1
ATOM 793 C C . ASN A 1 98 ? -10.318 1.809 25.725 1.00 86.31 98 ASN A C 1
ATOM 795 O O . ASN A 1 98 ? -11.432 1.782 26.255 1.00 86.31 98 ASN A O 1
ATOM 799 N N . MET A 1 99 ? -9.915 0.891 24.841 1.00 86.12 99 MET A N 1
ATOM 800 C CA . MET A 1 99 ? -10.729 -0.245 24.435 1.00 86.12 99 MET A CA 1
ATOM 801 C C . MET A 1 99 ? -10.269 -1.548 25.063 1.00 86.12 99 MET A C 1
ATOM 803 O O . MET A 1 99 ? -9.086 -1.866 25.061 1.00 86.12 99 MET A O 1
ATOM 807 N N . GLN A 1 100 ? -11.245 -2.333 25.506 1.00 89.12 100 GLN A N 1
ATOM 808 C CA . GLN A 1 100 ? -11.068 -3.743 25.807 1.00 89.12 100 GLN A CA 1
ATOM 809 C C . GLN A 1 100 ? -11.541 -4.543 24.596 1.00 89.12 100 GLN A C 1
ATOM 811 O O . GLN A 1 100 ? -12.728 -4.502 24.246 1.00 89.12 100 GLN A O 1
ATOM 816 N N . ILE A 1 101 ? -10.620 -5.268 23.962 1.00 90.25 101 ILE A N 1
ATOM 817 C CA . ILE A 1 101 ? -10.949 -6.135 22.831 1.00 90.25 101 ILE A CA 1
ATOM 818 C C . ILE A 1 101 ? -11.364 -7.506 23.355 1.00 90.25 101 ILE A C 1
ATOM 820 O O . ILE A 1 101 ? -10.626 -8.158 24.087 1.00 90.25 101 ILE A O 1
ATOM 824 N N . GLU A 1 102 ? -12.542 -7.963 22.941 1.00 90.81 102 GLU A N 1
ATOM 825 C CA . GLU A 1 102 ? -12.975 -9.341 23.129 1.00 90.81 102 GLU A CA 1
ATOM 826 C C . GLU A 1 102 ? -13.006 -10.059 21.780 1.00 90.81 102 GLU A C 1
ATOM 828 O O . GLU A 1 102 ? -13.795 -9.708 20.903 1.00 90.81 102 GLU A O 1
ATOM 833 N N . MET A 1 103 ? -12.162 -11.080 21.628 1.00 91.88 103 MET A N 1
ATOM 834 C CA . MET A 1 103 ? -12.119 -11.900 20.422 1.00 91.88 103 MET A CA 1
ATOM 835 C C . MET A 1 103 ? -13.058 -13.102 20.559 1.00 91.88 103 MET A C 1
ATOM 837 O O . MET A 1 103 ? -12.959 -13.880 21.507 1.00 91.88 103 MET A O 1
ATOM 841 N N . VAL A 1 104 ? -13.960 -13.279 19.598 1.00 92.69 104 VAL A N 1
ATOM 842 C CA . VAL A 1 104 ? -14.862 -14.429 19.495 1.00 92.69 104 VAL A CA 1
ATOM 843 C C . VAL A 1 104 ? -14.298 -15.405 18.470 1.00 92.69 104 VAL A C 1
ATOM 845 O O . VAL A 1 104 ? -14.072 -15.068 17.307 1.00 92.69 104 VAL A O 1
ATOM 848 N N . LEU A 1 105 ? -14.071 -16.640 18.904 1.00 89.75 105 LEU A N 1
ATOM 849 C CA . LEU A 1 105 ? -13.569 -17.721 18.066 1.00 89.75 105 LEU A CA 1
ATOM 850 C C . LEU A 1 105 ? -14.655 -18.222 17.094 1.00 89.75 105 LEU A C 1
ATOM 852 O O . LEU A 1 105 ? -15.848 -18.058 17.362 1.00 89.75 105 LEU A O 1
ATOM 856 N N . PRO A 1 106 ? -14.291 -18.949 16.018 1.00 88.50 106 PRO A N 1
ATOM 857 C CA . PRO A 1 106 ? -15.264 -19.481 15.052 1.00 88.50 106 PRO A CA 1
ATOM 858 C C . PRO A 1 106 ? -16.329 -20.411 15.655 1.00 88.50 106 PRO A C 1
ATOM 860 O O . PRO A 1 106 ? -17.388 -20.614 15.071 1.00 88.50 106 PRO A O 1
ATOM 863 N N . ASN A 1 107 ? -16.065 -20.983 16.833 1.00 89.00 107 ASN A N 1
ATOM 864 C CA . ASN A 1 107 ? -17.020 -21.808 17.574 1.00 89.00 107 ASN A CA 1
ATOM 865 C C . ASN A 1 107 ? -18.018 -20.988 18.425 1.00 89.00 107 ASN A C 1
ATOM 867 O O . ASN A 1 107 ? -18.772 -21.577 19.201 1.00 89.00 107 ASN A O 1
ATOM 871 N N . GLY A 1 108 ? -17.999 -19.655 18.315 1.00 85.81 108 GLY A N 1
ATOM 872 C CA . GLY A 1 108 ? -18.865 -18.725 19.040 1.00 85.81 108 GLY A CA 1
ATOM 873 C C . GLY A 1 108 ? -18.459 -18.467 20.493 1.00 85.81 108 GLY A C 1
ATOM 874 O O . GLY A 1 108 ? -19.182 -17.773 21.203 1.00 85.81 108 GLY A O 1
ATOM 875 N N . LYS A 1 109 ? -17.338 -19.025 20.964 1.00 87.44 109 LYS A N 1
ATOM 876 C CA . LYS A 1 109 ? -16.830 -18.783 22.320 1.00 87.44 109 LYS A CA 1
ATOM 877 C C . LYS A 1 109 ? -15.833 -17.634 22.327 1.00 87.44 109 LYS A C 1
ATOM 879 O O . LYS A 1 109 ? -15.013 -17.518 21.422 1.00 87.44 109 LYS A O 1
ATOM 884 N N . THR A 1 110 ? -15.862 -16.852 23.394 1.00 85.50 110 THR A N 1
ATOM 885 C CA . THR A 1 110 ? -14.842 -15.850 23.693 1.00 85.50 110 THR A CA 1
ATOM 886 C C . THR A 1 110 ? -13.480 -16.510 23.926 1.00 85.50 110 THR A C 1
ATOM 888 O O . THR A 1 110 ? -13.382 -17.524 24.623 1.00 85.50 110 THR A O 1
ATOM 891 N N . GLU A 1 111 ? -12.432 -15.935 23.346 1.00 82.12 111 GLU A N 1
ATOM 892 C CA . GLU A 1 111 ? -11.045 -16.302 23.601 1.00 82.12 111 GLU A CA 1
ATOM 893 C C . GLU A 1 111 ? -10.669 -15.958 25.051 1.00 82.12 111 GLU A C 1
ATOM 895 O O . GLU A 1 111 ? -10.895 -14.848 25.529 1.00 82.12 111 GLU A O 1
ATOM 900 N N . LEU A 1 112 ? -10.118 -16.932 25.780 1.00 70.38 112 LEU A N 1
ATOM 901 C CA . LEU A 1 112 ? -9.656 -16.734 27.153 1.00 70.38 112 LEU A CA 1
ATOM 902 C C . LEU A 1 112 ? -8.274 -16.078 27.115 1.00 70.38 112 LEU A C 1
ATOM 904 O O . LEU A 1 112 ? -7.262 -16.772 27.153 1.00 70.38 112 LEU A O 1
ATOM 908 N N . ALA A 1 113 ? -8.232 -14.754 27.012 1.00 66.31 113 ALA A N 1
ATOM 909 C CA . ALA A 1 113 ? -6.992 -13.992 27.055 1.00 66.31 113 ALA A CA 1
ATOM 910 C C . ALA A 1 113 ? -7.015 -12.984 28.211 1.00 66.31 113 ALA A C 1
ATOM 912 O O . ALA A 1 113 ? -7.994 -12.264 28.409 1.00 66.31 113 ALA A O 1
ATOM 913 N N . GLU A 1 114 ? -5.930 -12.940 28.984 1.00 58.72 114 GLU A N 1
ATOM 914 C CA . GLU A 1 114 ? -5.686 -11.858 29.938 1.00 58.72 114 GLU A CA 1
ATOM 915 C C . GLU A 1 114 ? -5.243 -10.624 29.144 1.00 58.72 114 GLU A C 1
ATOM 917 O O . GLU A 1 114 ? -4.233 -10.654 28.436 1.00 58.72 114 GLU A O 1
ATOM 922 N N . ASP A 1 115 ? -6.033 -9.551 29.210 1.00 59.75 115 ASP A N 1
ATOM 923 C CA . ASP A 1 115 ? -5.832 -8.348 28.402 1.00 59.75 115 ASP A CA 1
ATOM 924 C C . ASP A 1 115 ? -4.657 -7.505 28.929 1.00 59.75 115 ASP A C 1
ATOM 926 O O . ASP A 1 115 ? -4.820 -6.501 29.618 1.00 59.75 115 ASP A O 1
ATOM 930 N N . LEU A 1 116 ? -3.438 -7.962 28.633 1.00 61.00 116 LEU A N 1
ATOM 931 C CA . LEU A 1 116 ? -2.185 -7.215 28.800 1.00 61.00 116 LEU A CA 1
ATOM 932 C C . LEU A 1 116 ? -1.710 -6.625 27.452 1.00 61.00 116 LEU A C 1
ATOM 934 O O . LEU A 1 116 ? -0.509 -6.508 27.199 1.00 61.00 116 LEU A O 1
ATOM 938 N N . GLY A 1 117 ? -2.640 -6.324 26.536 1.00 71.50 117 GLY A N 1
ATOM 939 C CA . GLY A 1 117 ? -2.360 -5.771 25.201 1.00 71.50 117 GLY A CA 1
ATOM 940 C C . GLY A 1 117 ? -2.003 -6.801 24.118 1.00 71.50 117 GLY A C 1
ATOM 941 O O . GLY A 1 117 ? -1.903 -6.453 22.943 1.00 71.50 117 GLY A O 1
ATOM 942 N N . GLY A 1 118 ? -1.849 -8.086 24.466 1.00 84.19 118 GLY A N 1
ATOM 943 C CA . GLY A 1 118 ? -1.612 -9.156 23.484 1.00 84.19 118 GLY A CA 1
ATOM 944 C C . GLY A 1 118 ? -2.759 -9.304 22.478 1.00 84.19 118 GLY A C 1
ATOM 945 O O . GLY A 1 118 ? -2.522 -9.371 21.276 1.00 84.19 118 GLY A O 1
ATOM 946 N N . VAL A 1 119 ? -4.003 -9.243 22.962 1.00 89.31 119 VAL A N 1
ATOM 947 C CA . VAL A 1 119 ? -5.212 -9.370 22.128 1.00 89.31 119 VAL A CA 1
ATOM 948 C C . VAL A 1 119 ? -5.324 -8.227 21.119 1.00 89.31 119 VAL A C 1
ATOM 950 O O . VAL A 1 119 ? -5.677 -8.450 19.959 1.00 89.31 119 VAL A O 1
ATOM 953 N N . LEU A 1 120 ? -4.992 -7.000 21.532 1.00 91.88 120 LEU A N 1
ATOM 954 C CA . LEU A 1 120 ? -5.001 -5.841 20.642 1.00 91.88 12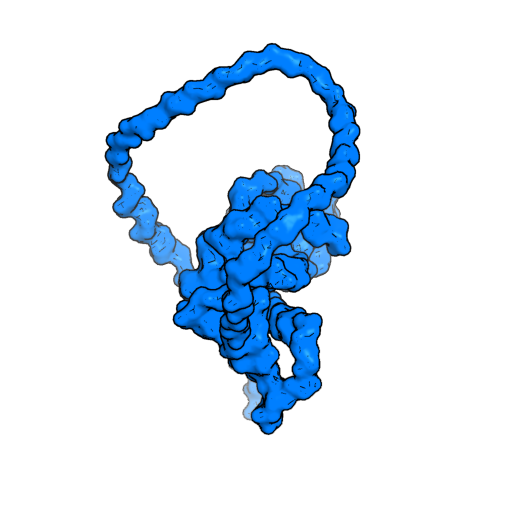0 LEU A CA 1
ATOM 955 C C . LEU A 1 120 ? -3.959 -5.990 19.525 1.00 91.88 120 LEU A C 1
ATOM 957 O O . LEU A 1 120 ? -4.290 -5.776 18.360 1.00 91.88 120 LEU A O 1
ATOM 961 N N . ARG A 1 121 ? -2.727 -6.410 19.844 1.00 92.56 121 ARG A N 1
ATOM 962 C CA . ARG A 1 121 ? -1.692 -6.654 18.822 1.00 92.56 121 ARG A CA 1
ATOM 963 C C . ARG A 1 121 ? -2.083 -7.749 17.838 1.00 92.56 121 ARG A C 1
ATOM 965 O O . ARG A 1 121 ? -1.858 -7.581 16.638 1.00 92.56 121 ARG A O 1
ATOM 972 N N . ASP A 1 122 ? -2.700 -8.824 18.316 1.00 93.38 122 ASP A N 1
ATOM 973 C CA . ASP A 1 122 ? -3.196 -9.902 17.457 1.00 93.38 122 ASP A CA 1
ATOM 974 C C . ASP A 1 122 ? -4.320 -9.413 16.537 1.00 93.38 122 ASP A C 1
ATOM 976 O O . ASP A 1 122 ? -4.319 -9.709 15.342 1.00 93.38 122 ASP A O 1
ATOM 980 N N . THR A 1 123 ? -5.229 -8.592 17.066 1.00 94.94 123 THR A N 1
ATOM 981 C CA . THR A 1 123 ? -6.313 -7.957 16.300 1.00 94.94 123 THR A CA 1
ATOM 982 C C . THR A 1 123 ? -5.762 -7.040 15.209 1.00 94.94 123 THR A C 1
ATOM 984 O O . THR A 1 123 ? -6.159 -7.143 14.050 1.00 94.94 123 THR A O 1
ATOM 987 N N . ILE A 1 124 ? -4.815 -6.165 15.556 1.00 96.88 124 ILE A N 1
ATOM 988 C CA . ILE A 1 124 ? -4.164 -5.252 14.610 1.00 96.88 124 ILE A CA 1
ATOM 989 C C . ILE A 1 124 ? -3.416 -6.044 13.528 1.00 96.88 124 ILE A C 1
ATOM 991 O O . ILE A 1 124 ? -3.508 -5.722 12.344 1.00 96.88 124 ILE A O 1
ATOM 995 N N . SER A 1 125 ? -2.713 -7.110 13.913 1.00 96.50 125 SER A N 1
ATOM 996 C CA . SER A 1 125 ? -1.983 -7.960 12.968 1.00 96.50 125 SER A CA 1
ATOM 997 C C . SER A 1 125 ? -2.931 -8.674 11.999 1.00 96.50 125 SER A C 1
ATOM 999 O O . SER A 1 125 ? -2.688 -8.684 10.793 1.00 96.50 125 SER A O 1
ATOM 1001 N N . GLU A 1 126 ? -4.043 -9.226 12.492 1.00 97.50 126 GLU A N 1
ATOM 1002 C CA . GLU A 1 126 ? -5.072 -9.847 11.650 1.00 97.50 126 GLU A CA 1
ATOM 1003 C C . GLU A 1 126 ? -5.722 -8.841 10.690 1.00 97.50 126 GLU A C 1
ATOM 1005 O O . G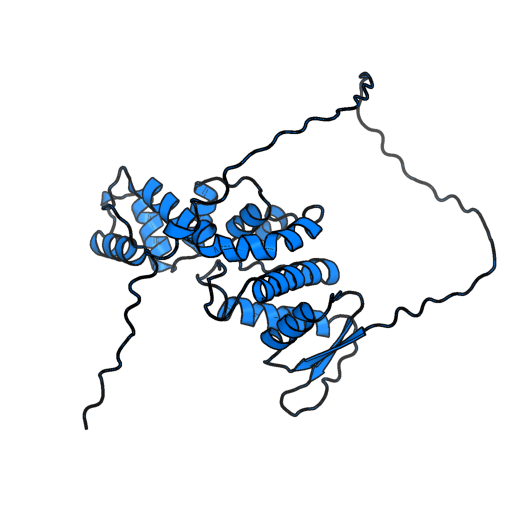LU A 1 126 ? -5.913 -9.138 9.504 1.00 97.50 126 GLU A O 1
ATOM 1010 N N . PHE A 1 127 ? -6.007 -7.633 11.183 1.00 98.50 127 PHE A N 1
ATOM 1011 C CA . PHE A 1 127 ? -6.515 -6.537 10.369 1.00 98.50 127 PHE A CA 1
ATOM 1012 C C . PHE A 1 127 ? -5.571 -6.226 9.204 1.00 98.50 127 PHE A C 1
ATOM 1014 O O . PHE A 1 127 ? -5.995 -6.235 8.046 1.00 98.50 127 PHE A O 1
ATOM 1021 N N . PHE A 1 128 ? -4.290 -5.974 9.494 1.00 98.50 128 PHE A N 1
ATOM 1022 C CA . PHE A 1 128 ? -3.336 -5.563 8.469 1.00 98.50 128 PHE A CA 1
ATOM 1023 C C . PHE A 1 128 ? -2.999 -6.678 7.481 1.00 98.50 128 PHE A C 1
ATOM 1025 O O . PHE A 1 128 ? -2.849 -6.387 6.298 1.00 98.50 128 PHE A O 1
ATOM 1032 N N . ASN A 1 129 ? -2.974 -7.944 7.908 1.00 98.12 129 ASN A N 1
ATOM 1033 C CA . ASN A 1 129 ? -2.838 -9.072 6.982 1.00 98.12 129 ASN A CA 1
ATOM 1034 C C . ASN A 1 129 ? -3.960 -9.073 5.935 1.00 98.12 129 ASN A C 1
ATOM 1036 O O . ASN A 1 129 ? -3.685 -9.082 4.735 1.00 98.12 129 ASN A O 1
ATOM 1040 N N . THR A 1 130 ? -5.213 -8.941 6.377 1.00 98.38 130 THR A N 1
ATOM 1041 C CA . THR A 1 130 ? -6.363 -8.883 5.462 1.00 98.38 130 THR A CA 1
ATOM 1042 C C . THR A 1 130 ? -6.329 -7.625 4.588 1.00 98.38 130 THR A C 1
ATOM 1044 O O . THR A 1 130 ? -6.624 -7.686 3.394 1.00 98.38 130 THR A O 1
ATOM 1047 N N . PHE A 1 131 ? -5.932 -6.479 5.147 1.00 98.56 131 PHE A N 1
ATOM 1048 C CA . PHE A 1 131 ? -5.753 -5.237 4.394 1.00 98.56 131 PHE A CA 1
ATOM 1049 C C . PHE A 1 131 ? -4.737 -5.405 3.254 1.00 98.56 131 PHE A C 1
ATOM 1051 O O . PHE A 1 131 ? -5.031 -5.043 2.114 1.00 98.56 131 PHE A O 1
ATOM 1058 N N . TYR A 1 132 ? -3.573 -6.005 3.521 1.00 98.38 132 TYR A N 1
ATOM 1059 C CA . TYR A 1 132 ? -2.559 -6.252 2.493 1.00 98.38 132 TYR A CA 1
ATOM 1060 C C . TYR A 1 132 ? -3.044 -7.190 1.391 1.00 98.38 132 TYR A C 1
ATOM 1062 O O . TYR A 1 132 ? -2.672 -7.023 0.231 1.00 98.38 132 TYR A O 1
ATOM 1070 N N . GLU A 1 133 ? -3.857 -8.180 1.735 1.00 97.19 133 GLU A N 1
ATOM 1071 C CA . GLU A 1 133 ? -4.362 -9.157 0.772 1.00 97.19 133 GLU A CA 1
ATOM 1072 C C . GLU A 1 133 ? -5.495 -8.603 -0.092 1.00 97.19 133 GLU A C 1
ATOM 1074 O O . GLU A 1 133 ? -5.609 -8.966 -1.260 1.00 97.19 133 GLU A O 1
ATOM 1079 N N . THR A 1 134 ? -6.331 -7.723 0.462 1.00 96.62 134 THR A N 1
ATOM 1080 C CA . THR A 1 134 ? -7.615 -7.364 -0.162 1.00 96.62 134 THR A CA 1
ATOM 1081 C C . THR A 1 134 ? -7.707 -5.917 -0.638 1.00 96.62 134 THR A C 1
ATOM 108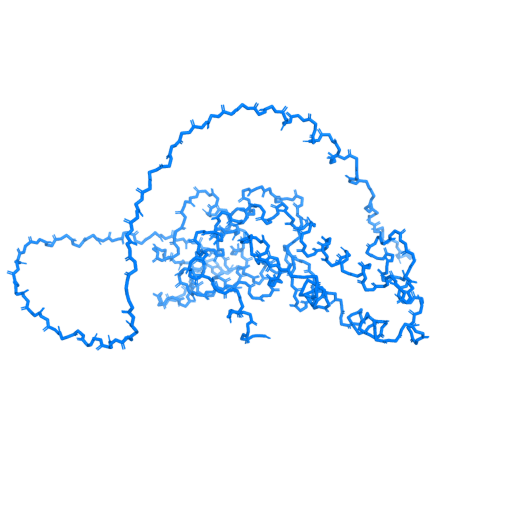3 O O . THR A 1 134 ? -8.566 -5.604 -1.463 1.00 96.62 134 THR A O 1
ATOM 1086 N N . CYS A 1 135 ? -6.851 -5.025 -0.143 1.00 98.12 135 CYS A N 1
ATOM 1087 C CA . CYS A 1 135 ? -6.914 -3.588 -0.427 1.00 98.12 135 CYS A CA 1
ATOM 1088 C C . CYS A 1 135 ? -5.634 -3.039 -1.052 1.00 98.12 135 CYS A C 1
ATOM 1090 O O . CYS A 1 135 ? -5.508 -1.822 -1.181 1.00 98.12 135 CYS A O 1
ATOM 1092 N N . THR A 1 136 ? -4.669 -3.893 -1.399 1.00 98.56 136 THR A N 1
ATOM 1093 C CA . THR A 1 136 ? -3.376 -3.444 -1.919 1.00 98.56 136 THR A CA 1
ATOM 1094 C C . THR A 1 136 ? -2.887 -4.310 -3.073 1.00 98.56 136 THR A C 1
ATOM 1096 O O . THR A 1 136 ? -3.201 -5.495 -3.150 1.00 98.56 136 THR A O 1
ATOM 1099 N N . MET A 1 137 ? -2.077 -3.718 -3.947 1.00 97.94 137 MET A N 1
ATOM 1100 C CA . MET A 1 137 ? -1.372 -4.393 -5.040 1.00 97.94 137 MET A CA 1
ATOM 1101 C C . MET A 1 137 ? 0.136 -4.362 -4.797 1.00 97.94 137 MET A C 1
ATOM 1103 O O . MET A 1 137 ? 0.606 -3.588 -3.966 1.00 97.94 137 MET A O 1
ATOM 1107 N N . GLY A 1 138 ? 0.883 -5.196 -5.518 1.00 97.56 138 GLY A N 1
ATOM 1108 C CA . GLY A 1 138 ? 2.344 -5.283 -5.437 1.00 97.56 138 GLY A CA 1
ATOM 1109 C C . GLY A 1 138 ? 2.855 -6.518 -4.696 1.00 97.56 138 GLY A C 1
ATOM 1110 O O . GLY A 1 138 ? 2.067 -7.350 -4.217 1.00 97.56 138 GLY A O 1
ATOM 1111 N N . THR A 1 139 ? 4.177 -6.642 -4.610 1.00 96.31 139 THR A N 1
ATOM 1112 C CA . THR A 1 139 ? 4.881 -7.816 -4.076 1.00 96.31 139 THR A CA 1
ATOM 1113 C C . THR A 1 139 ? 5.520 -7.553 -2.703 1.00 96.31 139 THR A C 1
ATOM 1115 O O . THR A 1 139 ? 4.840 -7.719 -1.681 1.00 96.31 139 THR A O 1
ATOM 1118 N N . GLU A 1 140 ? 6.805 -7.180 -2.668 1.00 95.94 140 GLU A N 1
ATOM 1119 C CA . GLU A 1 140 ? 7.575 -6.833 -1.467 1.00 95.94 140 GLU A CA 1
ATOM 1120 C C . GLU A 1 140 ? 6.967 -5.588 -0.824 1.00 95.94 140 GLU A C 1
ATOM 1122 O O . GLU A 1 140 ? 6.491 -5.647 0.314 1.00 95.94 140 GLU A O 1
ATOM 1127 N N . LEU A 1 141 ? 6.891 -4.504 -1.599 1.00 97.75 141 LEU A N 1
ATOM 1128 C CA . LEU A 1 141 ? 6.114 -3.327 -1.254 1.00 97.75 141 LEU A CA 1
ATOM 1129 C C . LEU A 1 141 ? 4.720 -3.394 -1.871 1.00 97.75 141 LEU A C 1
ATOM 1131 O O . LEU A 1 141 ? 4.497 -3.868 -2.986 1.00 97.75 141 LEU A O 1
ATOM 1135 N N . LYS A 1 142 ? 3.770 -2.884 -1.102 1.00 98.38 142 LYS A N 1
ATOM 1136 C CA . LYS A 1 142 ? 2.353 -2.822 -1.410 1.00 98.38 142 LYS A CA 1
ATOM 1137 C C . LYS A 1 142 ? 1.916 -1.375 -1.597 1.00 98.38 142 LYS A C 1
ATOM 1139 O O . LYS A 1 142 ? 2.416 -0.474 -0.928 1.00 98.38 142 LYS A O 1
ATOM 1144 N N . VAL A 1 143 ? 0.925 -1.149 -2.445 1.00 98.50 143 VAL A N 1
ATOM 1145 C CA . VAL A 1 143 ? 0.264 0.156 -2.591 1.00 98.50 143 VAL A CA 1
ATOM 1146 C C . VAL A 1 143 ? -1.244 -0.040 -2.500 1.00 98.50 143 VAL A C 1
ATOM 1148 O O . VAL A 1 143 ? -1.751 -0.979 -3.121 1.00 98.50 143 VAL A O 1
ATOM 1151 N N . PRO A 1 144 ? -1.981 0.790 -1.736 1.00 98.44 144 PRO A N 1
ATOM 1152 C CA . PRO A 1 144 ? -3.434 0.695 -1.688 1.00 98.44 144 PRO A CA 1
ATOM 1153 C C . PRO A 1 144 ? -4.053 0.816 -3.080 1.00 98.44 144 PRO A C 1
ATOM 1155 O O . PRO A 1 144 ? -3.698 1.710 -3.839 1.00 98.44 144 PRO A O 1
ATOM 1158 N N . CYS A 1 145 ? -4.988 -0.062 -3.422 1.00 96.19 145 CYS A N 1
ATOM 1159 C CA . CYS A 1 145 ? -5.682 -0.021 -4.703 1.00 96.19 145 CYS A CA 1
ATOM 1160 C C . CYS A 1 145 ? -7.136 0.411 -4.526 1.00 96.19 145 CYS A C 1
ATOM 1162 O O . CYS A 1 145 ? -7.766 0.161 -3.496 1.00 96.19 145 CYS A O 1
ATOM 1164 N N . LEU A 1 146 ? -7.675 1.080 -5.545 1.00 95.69 146 LEU A N 1
ATOM 1165 C CA . LEU A 1 146 ? -9.077 1.472 -5.544 1.00 95.69 146 LEU A CA 1
ATOM 1166 C C . LEU A 1 146 ? -9.966 0.234 -5.558 1.00 95.69 146 LEU A C 1
ATOM 1168 O O . LEU A 1 146 ? -9.760 -0.705 -6.326 1.00 95.69 146 LEU A O 1
ATOM 1172 N N . ARG A 1 147 ? -10.995 0.281 -4.722 1.00 95.25 147 ARG A N 1
ATOM 1173 C CA . ARG A 1 147 ? -12.009 -0.753 -4.610 1.00 95.25 147 ARG A CA 1
ATOM 1174 C C . ARG A 1 147 ? -13.365 -0.146 -4.909 1.00 95.25 147 ARG A C 1
ATOM 1176 O O . ARG A 1 147 ? -13.702 0.908 -4.382 1.00 95.25 147 ARG A O 1
ATOM 1183 N N . HIS A 1 148 ? -14.144 -0.822 -5.744 1.00 95.31 148 HIS A N 1
ATOM 1184 C CA . HIS A 1 148 ? -15.471 -0.347 -6.138 1.00 95.31 148 HIS A CA 1
ATOM 1185 C C . HIS A 1 148 ? -16.456 -0.297 -4.956 1.00 95.31 148 HIS A C 1
ATOM 1187 O O . HIS A 1 148 ? -17.386 0.504 -4.963 1.00 95.31 148 HIS A O 1
ATOM 1193 N N . ASP A 1 149 ? -16.246 -1.143 -3.946 1.00 95.56 149 ASP A N 1
ATOM 1194 C CA . ASP A 1 149 ? -17.069 -1.246 -2.744 1.00 95.56 149 ASP A CA 1
ATOM 1195 C C . ASP A 1 149 ? -16.570 -0.372 -1.582 1.00 95.56 149 ASP A C 1
ATOM 1197 O O . ASP A 1 149 ? -17.193 -0.376 -0.525 1.00 95.56 149 ASP A O 1
ATOM 1201 N N . PHE A 1 150 ? -15.468 0.376 -1.753 1.00 97.81 150 PHE A N 1
ATOM 1202 C CA . PHE A 1 150 ? -14.933 1.275 -0.725 1.00 97.81 150 PHE A CA 1
ATOM 1203 C C . PHE A 1 150 ? -15.050 2.725 -1.178 1.00 97.81 150 PHE A C 1
ATOM 1205 O O . PHE A 1 150 ? -14.475 3.133 -2.188 1.00 97.81 150 PHE A O 1
ATOM 1212 N N . GLN A 1 151 ? -15.751 3.512 -0.377 1.00 96.75 151 GLN A N 1
ATOM 1213 C CA . GLN A 1 151 ? -15.899 4.945 -0.540 1.00 96.75 151 GLN A CA 1
ATOM 1214 C C . GLN A 1 151 ? -15.030 5.673 0.493 1.00 96.75 151 GLN A C 1
ATOM 1216 O O . GLN A 1 151 ? -14.115 5.109 1.105 1.00 96.75 151 GLN A O 1
ATOM 1221 N N . LYS A 1 152 ? -15.267 6.976 0.646 1.00 98.00 152 LYS A N 1
ATOM 1222 C CA . LYS A 1 152 ? -14.486 7.839 1.532 1.00 98.00 152 LYS A CA 1
ATOM 1223 C C . LYS A 1 152 ? -14.500 7.330 2.974 1.00 98.00 152 LYS A C 1
ATOM 1225 O O . LYS A 1 152 ? -13.482 7.406 3.656 1.00 98.00 152 LYS A O 1
ATOM 1230 N N . GLU A 1 153 ? -15.638 6.833 3.439 1.00 98.00 153 GLU A N 1
ATOM 1231 C CA . GLU A 1 153 ? -15.863 6.403 4.815 1.00 98.00 153 GLU A CA 1
ATOM 1232 C C . GLU A 1 153 ? -15.008 5.181 5.173 1.00 98.00 153 GLU A C 1
ATOM 1234 O O . GLU A 1 153 ? -14.384 5.168 6.233 1.00 98.00 153 GLU A O 1
ATOM 1239 N N . GLU A 1 154 ? -14.914 4.185 4.287 1.00 98.38 154 GLU A N 1
ATOM 1240 C CA . GLU A 1 154 ? -14.083 2.994 4.491 1.00 98.38 154 GLU A CA 1
ATOM 1241 C C . GLU A 1 154 ? -12.594 3.348 4.514 1.00 98.38 154 GLU A C 1
ATOM 1243 O O . GLU A 1 154 ? -11.870 2.954 5.432 1.00 98.38 154 GLU A O 1
ATOM 1248 N N . TRP A 1 155 ? -12.126 4.138 3.543 1.00 98.56 155 TRP A N 1
ATOM 1249 C CA . TRP A 1 155 ? -10.723 4.552 3.503 1.00 98.56 155 TRP A CA 1
ATOM 1250 C C . TRP A 1 155 ? -10.362 5.468 4.672 1.00 98.56 155 TRP A C 1
ATOM 1252 O O . TRP A 1 155 ? -9.275 5.349 5.237 1.00 98.56 155 TRP A O 1
ATOM 1262 N N . SER A 1 156 ? -11.278 6.343 5.093 1.00 98.44 156 SER A N 1
ATOM 1263 C CA . SER A 1 156 ? -11.076 7.162 6.286 1.00 98.44 156 SER A CA 1
ATOM 1264 C C . SER A 1 156 ? -11.013 6.304 7.551 1.00 98.44 156 SER A C 1
ATOM 1266 O O . SER A 1 156 ? -10.158 6.546 8.401 1.00 98.44 156 SER A O 1
ATOM 1268 N N . ALA A 1 157 ? -11.837 5.257 7.661 1.00 98.62 157 ALA A N 1
ATOM 1269 C CA . ALA A 1 157 ? -11.757 4.306 8.767 1.00 98.62 157 ALA A CA 1
ATOM 1270 C C . ALA A 1 157 ? -10.418 3.553 8.787 1.00 98.62 157 ALA A C 1
ATOM 1272 O O . ALA A 1 157 ? -9.819 3.425 9.850 1.00 98.62 157 ALA A O 1
ATOM 1273 N N . ILE A 1 158 ? -9.885 3.140 7.631 1.00 98.62 158 ILE A N 1
ATOM 1274 C CA . ILE A 1 158 ? -8.534 2.557 7.543 1.00 98.62 158 ILE A CA 1
ATOM 1275 C C . ILE A 1 158 ? -7.474 3.552 8.030 1.00 98.62 158 ILE A C 1
ATOM 1277 O O . ILE A 1 158 ? -6.622 3.188 8.839 1.00 98.62 158 ILE A O 1
ATOM 1281 N N . GLY A 1 159 ? -7.533 4.812 7.587 1.00 98.50 159 GLY A N 1
ATOM 1282 C CA . GLY A 1 159 ? -6.618 5.856 8.057 1.00 98.50 159 GLY A CA 1
ATOM 1283 C C . GLY A 1 159 ? -6.678 6.032 9.576 1.00 98.50 159 GLY A C 1
ATOM 1284 O O . GLY A 1 159 ? -5.643 6.121 10.239 1.00 98.50 159 GLY A O 1
ATOM 1285 N N . HIS A 1 160 ? -7.886 6.002 10.139 1.00 98.62 160 HIS A N 1
ATOM 1286 C CA . HIS A 1 160 ? -8.099 6.049 11.578 1.00 98.62 160 HIS A CA 1
ATOM 1287 C C . HIS A 1 160 ? -7.480 4.824 12.278 1.00 98.62 160 HIS A C 1
ATOM 1289 O O . HIS A 1 160 ? -6.756 4.981 13.259 1.00 98.62 160 HIS A O 1
ATOM 1295 N N . ILE A 1 161 ? -7.676 3.614 11.752 1.00 98.56 161 ILE A N 1
ATOM 1296 C CA . ILE A 1 161 ? -7.093 2.384 12.311 1.00 98.56 161 ILE A CA 1
ATOM 1297 C C . ILE A 1 161 ? -5.560 2.427 12.269 1.00 98.56 161 ILE A C 1
ATOM 1299 O O . ILE A 1 161 ? -4.929 2.059 13.258 1.00 98.56 161 ILE A O 1
ATOM 1303 N N . ILE A 1 162 ? -4.945 2.929 11.190 1.00 98.50 162 ILE A N 1
ATOM 1304 C CA . ILE A 1 162 ? -3.485 3.135 11.111 1.00 98.50 162 ILE A CA 1
ATOM 1305 C C . ILE A 1 162 ? -3.015 4.068 12.229 1.00 98.50 162 ILE A C 1
ATOM 1307 O O . ILE A 1 162 ? -2.071 3.751 12.955 1.00 98.50 162 ILE A O 1
ATOM 1311 N N . LYS A 1 163 ? -3.705 5.199 12.399 1.00 97.94 163 LYS A N 1
ATOM 1312 C CA . LYS A 1 163 ? -3.409 6.186 13.439 1.00 97.94 163 LYS A CA 1
ATOM 1313 C C . LYS A 1 163 ? -3.517 5.580 14.841 1.00 97.94 163 LYS A C 1
ATOM 1315 O O . LYS A 1 163 ? -2.578 5.706 15.623 1.00 97.94 163 LYS A O 1
ATOM 1320 N N . GLU A 1 164 ? -4.625 4.911 15.163 1.00 97.31 164 GLU A N 1
ATOM 1321 C CA . GLU A 1 164 ? -4.819 4.300 16.485 1.00 97.31 164 GLU A CA 1
ATOM 1322 C C . GLU A 1 164 ? -3.819 3.172 16.749 1.00 97.31 164 GLU A C 1
ATOM 1324 O O . GLU A 1 164 ? -3.214 3.160 17.817 1.00 97.31 164 GLU A O 1
ATOM 1329 N N . SER A 1 165 ? -3.555 2.307 15.765 1.00 96.94 165 SER A N 1
ATOM 1330 C CA . SER A 1 165 ? -2.570 1.218 15.882 1.00 96.94 165 SER A CA 1
ATOM 1331 C C . SER A 1 165 ? -1.172 1.737 16.226 1.00 96.94 165 SER A C 1
ATOM 1333 O O . SER A 1 165 ? -0.480 1.178 17.082 1.00 96.94 165 SER A O 1
ATOM 1335 N N . PHE A 1 166 ? -0.760 2.848 15.605 1.00 96.75 166 PHE A N 1
ATOM 1336 C CA . PHE A 1 166 ? 0.530 3.471 15.888 1.00 96.75 166 PHE A CA 1
ATOM 1337 C C . PHE A 1 166 ? 0.555 4.159 17.259 1.00 96.75 166 PHE A C 1
ATOM 1339 O O . PHE A 1 166 ? 1.554 4.105 17.982 1.00 96.75 166 PHE A O 1
ATOM 1346 N N . VAL A 1 167 ? -0.541 4.815 17.642 1.00 95.69 167 VAL A N 1
ATOM 1347 C CA . VAL A 1 167 ? -0.649 5.528 18.921 1.00 95.69 167 VAL A CA 1
ATOM 1348 C C . VAL A 1 167 ? -0.687 4.568 20.111 1.00 95.69 167 VAL A C 1
ATOM 1350 O O . VAL A 1 167 ? -0.087 4.894 21.141 1.00 95.69 167 VAL A O 1
ATOM 1353 N N . SER A 1 168 ? -1.374 3.428 19.995 1.00 93.44 168 SER A N 1
ATOM 1354 C CA . SER A 1 168 ? -1.521 2.443 21.073 1.00 93.44 168 SER A CA 1
ATOM 1355 C C . SER A 1 168 ? -0.346 1.468 21.149 1.00 93.44 168 SER A C 1
ATOM 1357 O O . SER A 1 168 ? 0.251 1.339 22.210 1.00 93.44 168 SER A O 1
ATOM 1359 N N . GLU A 1 169 ? 0.030 0.840 20.031 1.00 93.56 169 GLU A N 1
ATOM 1360 C CA . GLU A 1 169 ? 0.949 -0.312 20.015 1.00 93.56 169 GLU A CA 1
ATOM 1361 C C . GLU A 1 169 ? 2.234 -0.064 19.209 1.00 93.56 169 GLU A C 1
ATOM 1363 O O . GLU A 1 169 ? 3.032 -0.980 19.028 1.00 93.56 169 GLU A O 1
ATOM 1368 N N . LYS A 1 170 ? 2.445 1.154 18.685 1.00 93.12 170 LYS A N 1
ATOM 1369 C CA . LYS A 1 170 ? 3.542 1.465 17.740 1.00 93.12 170 LYS A CA 1
ATOM 1370 C C . LYS A 1 170 ? 3.545 0.570 16.497 1.00 93.12 170 LYS A C 1
ATOM 1372 O O . LYS A 1 170 ? 4.560 0.450 15.818 1.00 93.12 170 LYS A O 1
ATOM 1377 N N . TYR A 1 171 ? 2.391 -0.005 16.168 1.00 94.75 171 TYR A N 1
ATOM 1378 C CA . TYR A 1 171 ? 2.218 -0.822 14.980 1.00 94.75 171 TYR A CA 1
ATOM 1379 C C . TYR A 1 171 ? 1.931 0.079 13.778 1.00 94.75 171 TYR A C 1
ATOM 1381 O O . TYR A 1 171 ? 1.007 0.893 13.809 1.00 94.75 171 TYR A O 1
ATOM 1389 N N . PHE A 1 172 ? 2.708 -0.078 12.709 1.00 96.00 172 PHE A N 1
ATOM 1390 C CA . PHE A 1 172 ? 2.549 0.664 11.462 1.00 96.00 172 PHE A CA 1
ATOM 1391 C C . PHE A 1 172 ? 2.563 -0.311 10.278 1.00 96.00 172 PHE A C 1
ATOM 1393 O O . PHE A 1 172 ? 3.285 -1.308 10.335 1.00 96.00 172 PHE A O 1
ATOM 1400 N N . PRO A 1 173 ? 1.791 -0.071 9.205 1.00 96.81 173 PRO A N 1
ATOM 1401 C CA . PRO A 1 173 ? 1.722 -0.992 8.078 1.00 96.81 173 PRO A CA 1
ATOM 1402 C C . PRO A 1 173 ? 2.974 -0.941 7.176 1.00 96.81 173 PRO A C 1
ATOM 1404 O O . PRO A 1 173 ? 2.916 -0.463 6.045 1.00 96.81 173 PRO A O 1
ATOM 1407 N N . ILE A 1 174 ? 4.081 -1.523 7.640 1.00 95.81 174 ILE A N 1
ATOM 1408 C CA . ILE A 1 174 ? 5.417 -1.483 7.012 1.00 95.81 174 ILE A CA 1
ATOM 1409 C C . ILE A 1 174 ? 5.525 -2.103 5.612 1.00 95.81 174 ILE A C 1
ATOM 1411 O O . ILE A 1 174 ? 6.520 -1.891 4.933 1.00 95.81 174 ILE A O 1
ATOM 1415 N N . ARG A 1 175 ? 4.534 -2.874 5.149 1.00 96.94 175 ARG A N 1
ATOM 1416 C CA . ARG A 1 175 ? 4.539 -3.373 3.764 1.00 96.94 175 ARG A CA 1
ATOM 1417 C C . ARG A 1 175 ? 4.054 -2.340 2.755 1.00 96.94 175 ARG A C 1
ATOM 1419 O O . ARG A 1 175 ? 4.239 -2.559 1.567 1.00 96.94 175 ARG A O 1
ATOM 1426 N N . ILE A 1 176 ? 3.405 -1.253 3.177 1.00 98.38 176 ILE A N 1
ATOM 1427 C CA . ILE A 1 176 ? 3.005 -0.198 2.240 1.00 98.38 176 ILE A CA 1
ATOM 1428 C C . ILE A 1 176 ? 4.232 0.622 1.845 1.00 98.38 176 ILE A C 1
ATOM 1430 O O . ILE A 1 176 ? 5.036 0.969 2.703 1.00 98.38 176 ILE A O 1
ATOM 1434 N N . ALA A 1 177 ? 4.350 0.958 0.563 1.00 97.88 177 ALA A N 1
ATOM 1435 C CA . ALA A 1 177 ? 5.461 1.731 0.028 1.00 97.88 177 ALA A CA 1
ATOM 1436 C C . ALA A 1 177 ? 5.694 3.038 0.824 1.00 97.88 177 ALA A C 1
ATOM 1438 O O . ALA A 1 177 ? 4.767 3.850 0.927 1.00 97.88 177 ALA A O 1
ATOM 1439 N N . PRO A 1 178 ? 6.905 3.295 1.362 1.00 97.44 178 PRO A N 1
ATOM 1440 C CA . PRO A 1 178 ? 7.190 4.535 2.083 1.00 97.44 178 PRO A CA 1
ATOM 1441 C C . PRO A 1 178 ? 6.919 5.788 1.243 1.00 97.44 178 PRO A C 1
ATOM 1443 O O . PRO A 1 178 ? 6.395 6.764 1.779 1.00 97.44 178 PRO A O 1
ATOM 1446 N N . ALA A 1 179 ? 7.148 5.743 -0.075 1.00 97.88 179 ALA A N 1
ATOM 1447 C CA . ALA A 1 179 ? 6.807 6.849 -0.973 1.00 97.88 179 ALA A CA 1
ATOM 1448 C C . ALA A 1 179 ? 5.305 7.211 -0.934 1.00 97.88 179 ALA A C 1
ATOM 1450 O O . ALA A 1 179 ? 4.939 8.387 -0.959 1.00 97.88 179 ALA A O 1
ATOM 1451 N N . PHE A 1 180 ? 4.412 6.226 -0.791 1.00 98.25 180 PHE A N 1
ATOM 1452 C CA . PHE A 1 180 ? 2.980 6.489 -0.632 1.00 98.25 180 PHE A CA 1
ATOM 1453 C C . PHE A 1 180 ? 2.682 7.232 0.684 1.00 98.25 180 PHE A C 1
ATOM 1455 O O . PHE A 1 180 ? 1.909 8.196 0.694 1.00 98.25 180 PHE A O 1
ATOM 1462 N N . PHE A 1 181 ? 3.312 6.840 1.797 1.00 97.94 181 PHE A N 1
ATOM 1463 C CA . PHE A 1 181 ? 3.107 7.517 3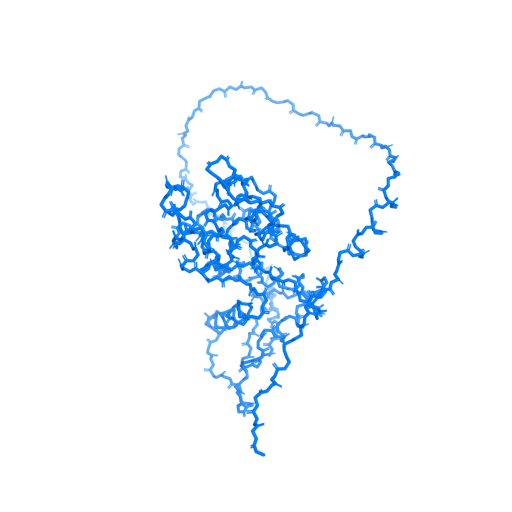.083 1.00 97.94 181 PHE A CA 1
ATOM 1464 C C . PHE A 1 181 ? 3.709 8.912 3.134 1.00 97.94 181 PHE A C 1
ATOM 1466 O O . PHE A 1 181 ? 3.021 9.834 3.569 1.00 97.94 181 PHE A O 1
ATOM 1473 N N . LYS A 1 182 ? 4.936 9.089 2.639 1.00 97.00 182 LYS A N 1
ATOM 1474 C CA . LYS A 1 182 ? 5.548 10.415 2.500 1.00 97.00 182 LYS A CA 1
ATOM 1475 C C . LYS A 1 182 ? 4.646 11.338 1.681 1.00 97.00 182 LYS A C 1
ATOM 1477 O O . LYS A 1 182 ? 4.349 12.450 2.106 1.00 97.00 182 LYS A O 1
ATOM 1482 N N . SER A 1 183 ? 4.084 10.837 0.577 1.00 96.06 183 SER A N 1
ATOM 1483 C CA . SER A 1 183 ? 3.162 11.613 -0.256 1.00 96.06 183 SER A CA 1
ATOM 1484 C C . SER A 1 183 ? 1.873 11.937 0.495 1.00 96.06 183 SER A C 1
ATOM 1486 O O . SER A 1 183 ? 1.351 13.037 0.361 1.00 96.06 183 SER A O 1
ATOM 1488 N N . SER A 1 184 ? 1.378 11.015 1.325 1.00 96.81 184 SER A N 1
ATOM 1489 C CA . SER A 1 184 ? 0.212 11.244 2.188 1.00 96.81 184 SER A CA 1
ATOM 1490 C C . SER A 1 184 ? 0.448 12.311 3.260 1.00 96.81 184 SER A C 1
ATOM 1492 O O . SER A 1 184 ? -0.516 12.883 3.759 1.00 96.81 184 SER A O 1
ATOM 1494 N N . LEU A 1 185 ? 1.704 12.560 3.633 1.00 96.38 185 LEU A N 1
ATOM 1495 C CA . LEU A 1 185 ? 2.124 13.539 4.638 1.00 96.38 185 LEU A CA 1
ATOM 1496 C C . LEU A 1 185 ? 2.623 14.850 4.019 1.00 96.38 185 LEU A C 1
ATOM 1498 O O . LEU A 1 185 ? 3.120 15.710 4.752 1.00 96.38 185 LEU A O 1
ATOM 1502 N N . ASP A 1 186 ? 2.502 15.006 2.698 1.00 93.44 186 ASP A N 1
ATOM 1503 C CA . ASP A 1 186 ? 3.058 16.130 1.941 1.00 93.44 186 ASP A CA 1
ATOM 1504 C C . ASP A 1 186 ? 4.580 16.298 2.185 1.00 93.44 186 ASP A C 1
ATOM 1506 O O . ASP A 1 186 ? 5.110 17.409 2.235 1.00 93.44 186 ASP A O 1
ATOM 1510 N N . GLU A 1 187 ? 5.289 15.183 2.397 1.00 94.81 187 GLU A N 1
ATOM 1511 C CA . GLU A 1 187 ? 6.748 15.141 2.522 1.00 94.81 187 GLU A CA 1
ATOM 1512 C C . GLU A 1 187 ? 7.414 15.106 1.136 1.00 94.81 187 GLU A C 1
ATOM 1514 O O . GLU A 1 187 ? 6.846 14.556 0.187 1.00 94.81 187 GLU A O 1
ATOM 1519 N N . PRO A 1 188 ? 8.610 15.704 0.987 1.00 93.06 188 PRO A N 1
ATOM 1520 C CA . PRO A 1 188 ? 9.340 15.673 -0.273 1.00 93.06 188 PRO A CA 1
ATOM 1521 C C . PRO A 1 188 ? 9.802 14.248 -0.602 1.00 93.06 188 PRO A C 1
ATOM 1523 O O . PRO A 1 188 ? 10.289 13.529 0.267 1.00 93.06 188 PRO A O 1
ATOM 1526 N N . ILE A 1 189 ? 9.671 13.866 -1.874 1.00 95.38 189 ILE A N 1
ATOM 1527 C CA . ILE A 1 189 ? 10.110 12.574 -2.415 1.00 95.38 189 ILE A CA 1
ATOM 1528 C C . ILE A 1 189 ? 10.673 12.832 -3.808 1.00 95.38 189 ILE A C 1
ATOM 1530 O O . ILE A 1 189 ? 10.030 13.512 -4.615 1.00 95.38 189 ILE A O 1
ATOM 1534 N N . ASP A 1 190 ? 11.855 12.301 -4.097 1.00 95.12 190 ASP A N 1
ATOM 1535 C CA . ASP A 1 190 ? 12.446 12.390 -5.428 1.00 95.12 190 ASP A CA 1
ATOM 1536 C C . ASP A 1 190 ? 12.057 11.203 -6.330 1.00 95.12 190 ASP A C 1
ATOM 1538 O O . ASP A 1 190 ? 11.463 10.213 -5.900 1.00 95.12 190 ASP A O 1
ATOM 1542 N N . ASN A 1 191 ? 12.344 11.329 -7.628 1.00 96.00 191 ASN A N 1
ATOM 1543 C CA . ASN A 1 191 ? 11.955 10.314 -8.607 1.00 96.00 191 ASN A CA 1
ATOM 1544 C C . ASN A 1 191 ? 12.704 8.992 -8.418 1.00 96.00 191 ASN A C 1
ATOM 1546 O O . ASN A 1 191 ? 12.133 7.949 -8.731 1.00 96.00 191 ASN A O 1
ATOM 1550 N N . ASP A 1 192 ? 13.950 9.033 -7.941 1.00 96.88 192 ASP A N 1
ATOM 1551 C CA . ASP A 1 192 ? 14.760 7.833 -7.745 1.00 96.88 192 ASP A CA 1
ATOM 1552 C C . ASP A 1 192 ? 14.194 7.023 -6.567 1.00 96.88 192 ASP A C 1
ATOM 1554 O O . ASP A 1 192 ? 14.034 5.810 -6.680 1.00 96.88 192 ASP A O 1
ATOM 1558 N N . GLU A 1 193 ? 13.765 7.683 -5.485 1.00 96.56 193 GLU A N 1
ATOM 1559 C CA . GLU A 1 193 ? 13.065 7.033 -4.374 1.00 96.56 193 GLU A CA 1
ATOM 1560 C C . GLU A 1 193 ? 11.754 6.375 -4.836 1.00 96.56 193 GLU A C 1
ATOM 1562 O O . GLU A 1 193 ? 11.481 5.220 -4.492 1.00 96.56 193 GLU A O 1
ATOM 1567 N N . VAL A 1 194 ? 10.942 7.071 -5.642 1.00 98.25 194 VAL A N 1
ATOM 1568 C CA . VAL A 1 194 ? 9.693 6.504 -6.188 1.00 98.25 194 VAL A CA 1
ATOM 1569 C C . VAL A 1 194 ? 9.985 5.312 -7.102 1.00 98.25 194 VAL A C 1
ATOM 1571 O O . VAL A 1 194 ? 9.283 4.302 -7.024 1.00 98.25 194 VAL A O 1
ATOM 1574 N N . LEU A 1 195 ? 11.029 5.394 -7.931 1.00 98.50 195 LEU A N 1
ATOM 1575 C CA . LEU A 1 195 ? 11.447 4.304 -8.809 1.00 98.50 195 LEU A CA 1
ATOM 1576 C C . LEU A 1 195 ? 11.925 3.084 -8.009 1.00 98.50 195 LEU A C 1
ATOM 1578 O O . LEU A 1 195 ? 11.510 1.970 -8.312 1.00 98.50 195 LEU A O 1
ATOM 1582 N N . GLU A 1 196 ? 12.713 3.262 -6.948 1.00 97.88 196 GLU A N 1
ATOM 1583 C CA . GLU A 1 196 ? 13.126 2.150 -6.080 1.00 97.88 196 GLU A CA 1
ATOM 1584 C C . GLU A 1 196 ? 11.938 1.507 -5.351 1.00 97.88 196 GLU A C 1
ATOM 1586 O O . GLU A 1 196 ? 11.858 0.281 -5.246 1.00 97.88 196 GLU A O 1
ATOM 1591 N N . ASN A 1 197 ? 10.966 2.311 -4.903 1.00 98.12 197 ASN A N 1
ATOM 1592 C CA . ASN A 1 197 ? 9.712 1.790 -4.351 1.00 98.12 197 ASN A CA 1
ATOM 1593 C C . ASN A 1 197 ? 8.951 0.966 -5.404 1.00 98.12 197 ASN A C 1
ATOM 1595 O O . ASN A 1 197 ? 8.430 -0.104 -5.092 1.00 98.12 197 ASN A O 1
ATOM 1599 N N . PHE A 1 198 ? 8.920 1.434 -6.653 1.00 98.62 198 PHE A N 1
ATOM 1600 C CA . PHE A 1 198 ? 8.279 0.730 -7.761 1.00 98.62 198 PHE A CA 1
ATOM 1601 C C . PHE A 1 198 ? 8.983 -0.585 -8.120 1.00 98.62 198 PHE A C 1
ATOM 1603 O O . PHE A 1 198 ? 8.319 -1.603 -8.299 1.00 98.62 198 PHE A O 1
ATOM 1610 N N . LEU A 1 199 ? 10.317 -0.623 -8.120 1.00 98.50 199 LEU A N 1
ATOM 1611 C CA . LEU A 1 199 ? 11.086 -1.855 -8.341 1.00 98.50 199 LEU A CA 1
ATOM 1612 C C . LEU A 1 199 ? 10.848 -2.917 -7.253 1.00 98.50 199 LEU A C 1
ATOM 1614 O O . LEU A 1 199 ? 11.051 -4.101 -7.506 1.00 98.50 199 LEU A O 1
ATOM 1618 N N . LYS A 1 200 ? 10.415 -2.515 -6.052 1.00 98.19 200 LYS A N 1
ATOM 1619 C CA . LYS A 1 200 ? 9.963 -3.422 -4.979 1.00 98.19 200 LYS A CA 1
ATOM 1620 C C . LYS A 1 200 ? 8.459 -3.728 -5.030 1.00 98.19 200 LYS A C 1
ATOM 1622 O O . LYS A 1 200 ? 7.979 -4.603 -4.315 1.00 98.19 200 LYS A O 1
ATOM 1627 N N . PHE A 1 201 ? 7.695 -2.991 -5.828 1.00 98.44 201 PHE A N 1
ATOM 1628 C CA . PHE A 1 201 ? 6.262 -3.202 -6.024 1.00 98.44 201 PHE A CA 1
ATOM 1629 C C . PHE A 1 201 ? 5.988 -4.238 -7.121 1.00 98.44 201 PHE A C 1
ATOM 1631 O O . PHE A 1 201 ? 5.113 -5.087 -6.948 1.00 98.44 201 PHE A O 1
ATOM 1638 N N . VAL A 1 202 ? 6.734 -4.185 -8.229 1.00 98.44 202 VAL A N 1
ATOM 1639 C CA . VAL A 1 202 ? 6.593 -5.113 -9.367 1.00 98.44 202 VAL A CA 1
ATOM 1640 C C . VAL A 1 202 ? 7.048 -6.538 -9.024 1.00 98.44 202 VAL A C 1
ATOM 1642 O O . VAL A 1 202 ? 7.532 -6.809 -7.923 1.00 98.44 202 VAL A O 1
ATOM 1645 N N . SER A 1 203 ? 6.870 -7.493 -9.942 1.00 97.69 203 SER A N 1
ATOM 1646 C CA . SER A 1 203 ? 7.366 -8.855 -9.723 1.00 97.69 203 SER A CA 1
ATOM 1647 C C . SER A 1 203 ? 8.899 -8.894 -9.658 1.00 97.69 203 SER A C 1
ATOM 1649 O O . SER A 1 203 ? 9.582 -8.017 -10.182 1.00 97.69 203 SER A O 1
ATOM 1651 N N . HIS A 1 204 ? 9.471 -9.924 -9.024 1.00 97.12 204 HIS A N 1
ATOM 1652 C CA . HIS A 1 204 ? 10.931 -10.051 -8.947 1.00 97.12 204 HIS A CA 1
ATOM 1653 C C . HIS A 1 204 ? 11.579 -10.148 -10.338 1.00 97.12 204 HIS A C 1
ATOM 1655 O O . HIS A 1 204 ? 12.629 -9.548 -10.558 1.00 97.12 204 HIS A O 1
ATOM 1661 N N . SER A 1 205 ? 10.950 -10.868 -11.273 1.00 97.00 205 SER A N 1
ATOM 1662 C CA . SER A 1 205 ? 11.411 -10.967 -12.662 1.00 97.00 205 SER A CA 1
ATOM 1663 C C . SER A 1 205 ? 11.395 -9.609 -13.355 1.00 97.00 205 SER A C 1
ATOM 1665 O O . SER A 1 205 ? 12.413 -9.225 -13.926 1.00 97.00 205 SER A O 1
ATOM 1667 N N . ASP A 1 206 ? 10.307 -8.844 -13.215 1.00 97.88 206 ASP A N 1
ATOM 1668 C CA . ASP A 1 206 ? 10.220 -7.497 -13.791 1.00 97.88 206 ASP A CA 1
ATOM 1669 C C . ASP A 1 206 ? 11.279 -6.582 -13.176 1.00 97.88 206 ASP A C 1
ATOM 1671 O O . ASP A 1 206 ? 12.002 -5.892 -13.883 1.00 97.88 206 ASP A O 1
ATOM 1675 N N . ALA A 1 207 ? 11.453 -6.613 -11.854 1.00 98.06 207 ALA A N 1
ATOM 1676 C CA . ALA A 1 207 ? 12.453 -5.795 -11.178 1.00 98.06 207 ALA A CA 1
ATOM 1677 C C . ALA A 1 207 ? 13.878 -6.079 -11.687 1.00 98.06 207 ALA A C 1
ATOM 1679 O O . ALA A 1 207 ? 14.679 -5.154 -11.831 1.00 98.06 207 ALA A O 1
ATOM 1680 N N . VAL A 1 208 ? 14.206 -7.347 -11.956 1.00 97.50 208 VAL A N 1
ATOM 1681 C CA . VAL A 1 208 ? 15.496 -7.748 -12.536 1.00 97.50 208 VAL A CA 1
ATOM 1682 C C . VAL A 1 208 ? 15.617 -7.263 -13.981 1.00 97.50 208 VAL A C 1
ATOM 1684 O O . VAL A 1 208 ? 16.622 -6.633 -14.312 1.00 97.50 208 VAL A O 1
ATOM 1687 N N . LEU A 1 209 ? 14.595 -7.488 -14.814 1.00 97.69 209 LEU A N 1
ATOM 1688 C CA . LEU A 1 209 ? 14.538 -7.005 -16.198 1.00 97.69 209 LEU A CA 1
ATOM 1689 C C . LEU A 1 209 ? 14.773 -5.492 -16.268 1.00 97.69 209 LEU A C 1
ATOM 1691 O O . LEU A 1 209 ? 15.645 -5.028 -17.003 1.00 97.69 209 LEU A O 1
ATOM 1695 N N . LEU A 1 210 ? 14.038 -4.720 -15.466 1.00 97.81 210 LEU A N 1
ATOM 1696 C CA . LEU A 1 210 ? 14.112 -3.263 -15.453 1.00 97.81 210 LEU A CA 1
ATOM 1697 C C . LEU A 1 210 ? 15.477 -2.762 -14.980 1.00 97.81 210 LEU A C 1
ATOM 1699 O O . LEU A 1 210 ? 16.050 -1.872 -15.607 1.00 97.81 210 LEU A O 1
ATOM 1703 N N . ARG A 1 211 ? 16.033 -3.344 -13.909 1.00 97.75 211 ARG A N 1
ATOM 1704 C CA . ARG A 1 211 ? 17.372 -2.975 -13.419 1.00 97.75 211 ARG A CA 1
ATOM 1705 C C . ARG A 1 211 ? 18.449 -3.253 -14.462 1.00 97.75 211 ARG A C 1
ATOM 1707 O O . ARG A 1 211 ? 19.291 -2.387 -14.696 1.00 97.75 211 ARG A O 1
ATOM 1714 N N . ASN A 1 212 ? 18.401 -4.413 -15.113 1.00 96.62 212 ASN A N 1
ATOM 1715 C CA . ASN A 1 212 ? 19.351 -4.764 -16.166 1.00 96.62 212 ASN A CA 1
ATOM 1716 C C . ASN A 1 212 ? 19.213 -3.821 -17.367 1.00 96.62 212 ASN A C 1
ATOM 1718 O O . ASN A 1 212 ? 20.211 -3.277 -17.831 1.00 96.62 212 ASN A O 1
ATOM 1722 N N . SER A 1 213 ? 17.980 -3.539 -17.795 1.00 96.94 213 SER A N 1
ATOM 1723 C CA . SER A 1 213 ? 17.688 -2.641 -18.921 1.00 96.94 213 SER A CA 1
ATOM 1724 C C . SER A 1 213 ? 18.137 -1.199 -18.659 1.00 96.94 213 SER A C 1
ATOM 1726 O O . SER A 1 213 ? 18.608 -0.513 -19.566 1.00 96.94 213 SER A O 1
ATOM 1728 N N . LEU A 1 214 ? 18.029 -0.730 -17.411 1.00 96.56 214 LEU A N 1
ATOM 1729 C CA . LEU A 1 214 ? 18.531 0.580 -16.986 1.00 96.56 214 LEU A CA 1
ATOM 1730 C C . LEU A 1 214 ? 20.065 0.654 -16.978 1.00 96.56 214 LEU A C 1
ATOM 1732 O O . LEU A 1 214 ? 20.619 1.723 -17.231 1.00 96.56 214 LEU A O 1
ATOM 1736 N N . GLN A 1 215 ? 20.749 -0.455 -16.682 1.00 95.88 215 GLN A N 1
ATOM 1737 C CA . GLN A 1 215 ? 22.213 -0.522 -16.678 1.00 95.88 215 GLN A CA 1
ATOM 1738 C C . GLN A 1 215 ? 22.791 -0.674 -18.087 1.00 95.88 215 GLN A C 1
ATOM 1740 O O . GLN A 1 215 ? 23.708 0.062 -18.456 1.00 95.88 215 GLN A O 1
ATOM 1745 N N . ASN A 1 216 ? 22.260 -1.611 -18.874 1.00 95.00 216 ASN A N 1
ATOM 1746 C CA . ASN A 1 216 ? 22.648 -1.830 -20.259 1.00 95.00 216 ASN A CA 1
ATOM 1747 C C . ASN A 1 216 ? 21.429 -2.141 -21.134 1.00 95.00 216 ASN A C 1
ATOM 1749 O O . ASN A 1 216 ? 21.004 -3.286 -21.254 1.00 95.00 216 ASN A O 1
ATOM 1753 N N . PHE A 1 217 ? 20.907 -1.107 -21.794 1.00 95.31 217 PHE A N 1
ATOM 1754 C CA . PHE A 1 217 ? 19.755 -1.236 -22.685 1.00 95.31 217 PHE A CA 1
ATOM 1755 C C . PHE A 1 217 ? 20.012 -2.167 -23.882 1.00 95.31 217 PHE A C 1
ATOM 1757 O O . PHE A 1 217 ? 19.082 -2.775 -24.388 1.00 95.31 217 PHE A O 1
ATOM 1764 N N . GLU A 1 218 ? 21.256 -2.272 -24.358 1.00 93.75 218 GLU A N 1
ATOM 1765 C CA . GLU A 1 218 ? 21.589 -3.066 -25.555 1.00 93.75 218 GLU A CA 1
ATOM 1766 C C . GLU A 1 218 ? 21.497 -4.579 -25.308 1.00 93.75 218 GLU A C 1
ATOM 1768 O O . GLU A 1 218 ? 21.294 -5.331 -26.257 1.00 93.75 218 GLU A O 1
ATOM 1773 N N . ASP A 1 219 ? 21.597 -5.002 -24.044 1.00 92.81 219 ASP A N 1
ATOM 1774 C CA . ASP A 1 219 ? 21.463 -6.400 -23.618 1.00 92.81 219 ASP A CA 1
ATOM 1775 C C . ASP A 1 219 ? 20.058 -6.708 -23.066 1.00 92.81 219 ASP A C 1
ATOM 1777 O O . ASP A 1 219 ? 19.818 -7.810 -22.568 1.00 92.81 219 ASP A O 1
ATOM 1781 N N . ALA A 1 220 ? 19.145 -5.730 -23.082 1.00 92.69 220 ALA A N 1
ATOM 1782 C CA . ALA A 1 220 ? 17.786 -5.921 -22.597 1.00 92.69 220 ALA A CA 1
ATOM 1783 C C . ALA A 1 220 ? 17.023 -6.891 -23.506 1.00 92.69 220 ALA A C 1
ATOM 1785 O O . ALA A 1 220 ? 17.156 -6.848 -24.730 1.00 92.69 220 ALA A O 1
ATOM 1786 N N . ASP A 1 221 ? 16.188 -7.734 -22.902 1.00 94.62 221 ASP A N 1
ATOM 1787 C CA . ASP A 1 221 ? 15.214 -8.512 -23.656 1.00 94.62 221 ASP A CA 1
ATOM 1788 C C . ASP A 1 221 ? 14.118 -7.558 -24.158 1.00 94.62 221 ASP A C 1
ATOM 1790 O O . ASP A 1 221 ? 13.346 -7.004 -23.370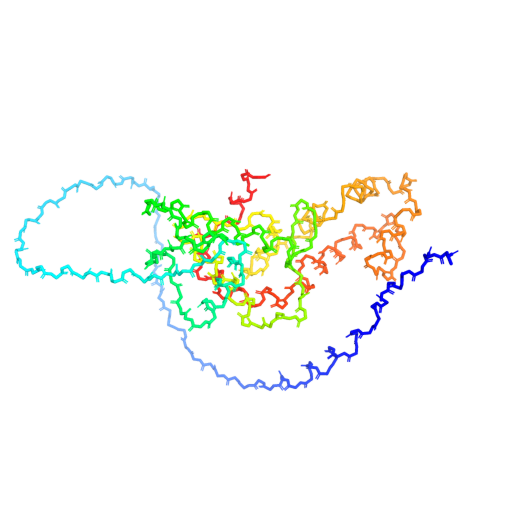 1.00 94.62 221 ASP A O 1
ATOM 1794 N N . GLU A 1 222 ? 14.127 -7.280 -25.464 1.00 94.00 222 GLU A N 1
ATOM 1795 C CA . GLU A 1 222 ? 13.215 -6.316 -26.086 1.00 94.00 222 GLU A CA 1
ATOM 1796 C C . GLU A 1 222 ? 11.758 -6.782 -25.987 1.00 94.00 222 GLU A C 1
ATOM 1798 O O . GLU A 1 222 ? 10.886 -5.958 -25.709 1.00 94.00 222 GLU A O 1
ATOM 1803 N N . ASP A 1 223 ? 11.496 -8.080 -26.155 1.00 95.94 223 ASP A N 1
ATOM 1804 C CA . ASP A 1 223 ? 10.139 -8.627 -26.128 1.00 95.94 223 ASP A CA 1
ATOM 1805 C C . ASP A 1 223 ? 9.558 -8.534 -24.709 1.00 95.94 223 ASP A C 1
ATOM 1807 O O . ASP A 1 223 ? 8.464 -7.988 -24.529 1.00 95.94 223 ASP A O 1
ATOM 1811 N N . ASP A 1 224 ? 10.324 -8.948 -23.693 1.00 96.69 224 ASP A N 1
ATOM 1812 C CA . ASP A 1 224 ? 9.906 -8.848 -22.288 1.00 96.69 224 ASP A CA 1
ATOM 1813 C C . ASP A 1 224 ? 9.711 -7.381 -21.859 1.00 96.69 224 ASP A C 1
ATOM 1815 O O . ASP A 1 224 ? 8.766 -7.043 -21.138 1.00 96.69 224 ASP A O 1
ATOM 1819 N N . LEU A 1 225 ? 10.586 -6.468 -22.305 1.00 96.25 225 LEU A N 1
ATOM 1820 C CA . LEU A 1 225 ? 10.478 -5.048 -21.967 1.00 96.25 225 LEU A CA 1
ATOM 1821 C C . LEU A 1 225 ? 9.253 -4.398 -22.628 1.00 96.25 225 LEU A C 1
ATOM 1823 O O . LEU A 1 225 ? 8.580 -3.571 -22.005 1.00 96.25 225 LEU A O 1
ATOM 1827 N N . LEU A 1 226 ? 8.938 -4.769 -23.871 1.00 95.81 226 LEU A N 1
ATOM 1828 C CA . LEU A 1 226 ? 7.732 -4.316 -24.565 1.00 95.81 226 LEU A CA 1
ATOM 1829 C C . LEU A 1 226 ? 6.461 -4.878 -23.925 1.00 95.81 226 LEU A C 1
ATOM 1831 O O . LEU A 1 226 ? 5.478 -4.139 -23.788 1.00 95.81 226 LEU A O 1
ATOM 1835 N N . GLU A 1 227 ? 6.473 -6.143 -23.501 1.00 97.00 227 GLU A N 1
ATOM 1836 C CA . GLU A 1 227 ? 5.373 -6.748 -22.749 1.00 97.00 227 GLU A CA 1
ATOM 1837 C C . GLU A 1 227 ? 5.155 -6.008 -21.424 1.00 97.00 227 GLU A C 1
ATOM 1839 O O . GLU A 1 227 ? 4.036 -5.571 -21.142 1.00 97.00 227 GLU A O 1
ATOM 1844 N N . PHE A 1 228 ? 6.223 -5.757 -20.660 1.00 97.19 228 PHE A N 1
ATOM 1845 C CA . PHE A 1 228 ? 6.159 -4.968 -19.431 1.00 97.19 228 PHE A CA 1
ATOM 1846 C C . PHE A 1 228 ? 5.552 -3.581 -19.680 1.00 97.19 228 PHE A C 1
ATOM 1848 O O . PHE A 1 228 ? 4.591 -3.184 -19.018 1.00 97.19 228 PHE A O 1
ATOM 1855 N N . CYS A 1 229 ? 6.073 -2.841 -20.662 1.00 95.38 229 CYS A N 1
ATOM 1856 C CA . CYS A 1 229 ? 5.561 -1.519 -21.015 1.00 95.38 229 CYS A CA 1
ATOM 1857 C C . CYS A 1 229 ? 4.076 -1.565 -21.408 1.00 95.38 229 CYS A C 1
ATOM 1859 O O . CYS A 1 229 ? 3.318 -0.667 -21.040 1.00 95.38 229 CYS A O 1
ATOM 1861 N N . THR A 1 230 ? 3.648 -2.612 -22.114 1.00 95.12 230 THR A N 1
ATOM 1862 C CA . THR A 1 230 ? 2.244 -2.815 -22.496 1.00 95.12 230 THR A CA 1
ATOM 1863 C C . THR A 1 230 ? 1.362 -3.075 -21.276 1.00 95.12 230 THR A C 1
ATOM 1865 O O . THR A 1 230 ? 0.296 -2.472 -21.162 1.00 95.12 230 THR A O 1
ATOM 1868 N N . ASN A 1 231 ? 1.821 -3.898 -20.329 1.00 95.88 231 ASN A N 1
ATOM 1869 C CA . ASN A 1 231 ? 1.102 -4.209 -19.089 1.00 95.88 231 ASN A CA 1
ATOM 1870 C C . ASN A 1 231 ? 0.878 -2.976 -18.197 1.00 95.88 231 ASN A C 1
ATOM 1872 O O . ASN A 1 231 ? -0.094 -2.929 -17.445 1.00 95.88 231 ASN A O 1
ATOM 1876 N N . TYR A 1 232 ? 1.748 -1.971 -18.312 1.00 95.75 232 TYR A N 1
ATOM 1877 C CA . TYR A 1 232 ? 1.629 -0.675 -17.637 1.00 95.75 232 TYR A CA 1
ATOM 1878 C C . TYR A 1 232 ? 1.103 0.443 -18.551 1.00 95.75 232 TYR A C 1
ATOM 1880 O O . TYR A 1 232 ? 1.289 1.623 -18.260 1.00 95.75 232 TYR A O 1
ATOM 1888 N N . ASP A 1 233 ? 0.440 0.096 -19.660 1.00 94.00 233 ASP A N 1
ATOM 1889 C CA . ASP A 1 233 ? -0.225 1.045 -20.558 1.00 94.00 233 ASP A CA 1
ATOM 1890 C C . ASP A 1 233 ? 0.695 2.145 -21.136 1.00 94.00 233 ASP A C 1
ATOM 1892 O O . ASP A 1 233 ? 0.218 3.226 -21.516 1.00 94.00 233 ASP A O 1
ATOM 1896 N N . ALA A 1 234 ? 2.001 1.887 -21.255 1.00 93.06 234 ALA A N 1
ATOM 1897 C CA . ALA A 1 234 ? 2.973 2.862 -21.739 1.00 93.06 234 ALA A CA 1
ATOM 1898 C C . ALA A 1 234 ? 2.606 3.385 -23.140 1.00 93.06 234 ALA A C 1
ATOM 1900 O O . ALA A 1 234 ? 2.226 2.640 -24.044 1.00 93.06 234 ALA A O 1
ATOM 1901 N N . LYS A 1 235 ? 2.723 4.705 -23.339 1.00 91.12 235 LYS A N 1
ATOM 1902 C CA . LYS A 1 235 ? 2.312 5.382 -24.588 1.00 91.12 235 LYS A CA 1
ATOM 1903 C C . LYS A 1 235 ? 3.449 5.616 -25.582 1.00 91.12 235 LYS A C 1
ATOM 1905 O O . LYS A 1 235 ? 3.233 6.224 -26.628 1.00 91.12 235 LYS A O 1
ATOM 1910 N N . CYS A 1 236 ? 4.660 5.168 -25.268 1.00 90.38 236 CYS A N 1
ATOM 1911 C CA . CYS A 1 236 ? 5.810 5.264 -26.158 1.00 90.38 236 CYS A CA 1
ATOM 1912 C C . CYS A 1 236 ? 6.733 4.056 -25.989 1.00 90.38 236 CYS A C 1
ATOM 1914 O O . CYS A 1 236 ? 6.723 3.410 -24.945 1.00 90.38 236 CYS A O 1
ATOM 1916 N N . LEU A 1 237 ? 7.513 3.759 -27.030 1.00 94.00 237 LEU A N 1
ATOM 1917 C CA . LEU A 1 237 ? 8.444 2.633 -27.023 1.00 94.00 237 LEU A CA 1
ATOM 1918 C C . LEU A 1 237 ? 9.696 2.960 -26.192 1.00 94.00 237 LEU A C 1
ATOM 1920 O O . LEU A 1 237 ? 10.215 4.086 -26.293 1.00 94.00 237 LEU A O 1
ATOM 1924 N N . PRO A 1 238 ? 10.194 2.003 -25.392 1.00 95.25 238 PRO A N 1
ATOM 1925 C CA . PRO A 1 238 ? 11.414 2.180 -24.626 1.00 95.25 238 PRO A CA 1
ATOM 1926 C C . PRO A 1 238 ? 12.636 2.232 -25.550 1.00 95.25 238 PRO A C 1
ATOM 1928 O O . PRO A 1 238 ? 12.727 1.539 -26.557 1.00 95.25 238 PRO A O 1
ATOM 1931 N N . ASN A 1 239 ? 13.587 3.093 -25.209 1.00 95.00 239 ASN A N 1
ATOM 1932 C CA . ASN A 1 239 ? 14.910 3.179 -25.808 1.00 95.00 239 ASN A CA 1
ATOM 1933 C C . ASN A 1 239 ? 15.927 3.657 -24.764 1.00 95.00 239 ASN A C 1
ATOM 1935 O O . ASN A 1 239 ? 15.573 4.196 -23.712 1.00 95.00 239 ASN A O 1
ATOM 1939 N N . LYS A 1 240 ? 17.213 3.536 -25.101 1.00 95.31 240 LYS A N 1
ATOM 1940 C CA . LYS A 1 240 ? 18.345 3.919 -24.241 1.00 95.31 240 LYS A CA 1
ATOM 1941 C C . LYS A 1 240 ? 18.271 5.345 -23.674 1.00 95.31 240 LYS A C 1
ATOM 1943 O O . LYS A 1 240 ? 18.858 5.614 -22.632 1.00 95.31 240 LYS A O 1
ATOM 1948 N N . HIS A 1 241 ? 17.583 6.268 -24.346 1.00 96.06 241 HIS A N 1
ATOM 1949 C CA . HIS A 1 241 ? 17.499 7.669 -23.930 1.00 96.06 241 HIS A CA 1
ATOM 1950 C C . HIS A 1 241 ? 16.268 7.985 -23.077 1.00 96.06 241 HIS A C 1
ATOM 1952 O O . HIS A 1 241 ? 16.314 8.939 -22.302 1.00 96.06 241 HIS A O 1
ATOM 1958 N N . ASN A 1 242 ? 15.175 7.228 -23.217 1.00 96.12 242 ASN A N 1
ATOM 1959 C CA . ASN A 1 242 ? 13.911 7.525 -22.539 1.00 96.12 242 ASN A CA 1
ATOM 1960 C C . ASN A 1 242 ? 13.537 6.530 -21.431 1.00 96.12 242 ASN A C 1
ATOM 1962 O O . ASN A 1 242 ? 12.680 6.876 -20.622 1.00 96.12 242 ASN A O 1
ATOM 1966 N N . LEU A 1 243 ? 14.167 5.347 -21.360 1.00 96.94 243 LEU A N 1
ATOM 1967 C CA . LEU A 1 243 ? 13.731 4.264 -20.472 1.00 96.94 243 LEU A CA 1
ATOM 1968 C C . LEU A 1 243 ? 13.616 4.720 -19.014 1.00 96.94 243 LEU A C 1
ATOM 1970 O O . LEU A 1 243 ? 12.576 4.522 -18.397 1.00 96.94 243 LEU A O 1
ATOM 1974 N N . LYS A 1 244 ? 14.645 5.387 -18.476 1.00 96.94 244 LYS A N 1
ATOM 1975 C CA . LYS A 1 244 ? 14.620 5.855 -17.081 1.00 96.94 244 LYS A CA 1
ATOM 1976 C C . LYS A 1 244 ? 13.436 6.785 -16.816 1.00 96.94 244 LYS A C 1
ATOM 1978 O O . LYS A 1 244 ? 12.658 6.542 -15.903 1.00 96.94 244 LYS A O 1
ATOM 1983 N N . VAL A 1 245 ? 13.269 7.811 -17.648 1.00 96.62 245 VAL A N 1
ATOM 1984 C CA . VAL A 1 245 ? 12.184 8.793 -17.497 1.00 96.62 245 VAL A CA 1
ATOM 1985 C C . VAL A 1 245 ? 10.815 8.127 -17.638 1.00 96.62 245 VAL A C 1
ATOM 1987 O O . VAL A 1 245 ? 9.896 8.458 -16.895 1.00 96.62 245 VAL A O 1
ATOM 1990 N N . MET A 1 246 ? 10.678 7.172 -18.558 1.00 96.81 246 MET A N 1
ATOM 1991 C CA . MET A 1 246 ? 9.452 6.396 -18.729 1.00 96.81 246 MET A CA 1
ATOM 1992 C C . MET A 1 246 ? 9.118 5.593 -17.469 1.00 96.81 246 MET A C 1
ATOM 1994 O O . MET A 1 246 ? 7.993 5.669 -16.980 1.00 96.81 246 MET A O 1
ATOM 1998 N N . LEU A 1 247 ? 10.088 4.868 -16.907 1.00 97.88 247 LEU A N 1
ATOM 1999 C CA . LEU A 1 247 ? 9.881 4.093 -15.683 1.00 97.88 247 LEU A CA 1
ATOM 2000 C C . LEU A 1 247 ? 9.591 4.992 -14.479 1.00 97.88 247 LEU A C 1
ATOM 2002 O O . LEU A 1 247 ? 8.723 4.658 -13.684 1.00 97.88 247 LEU A O 1
ATOM 2006 N N . GLU A 1 248 ? 10.236 6.155 -14.363 1.00 97.94 248 GLU A N 1
ATOM 2007 C CA . GLU A 1 248 ? 9.903 7.150 -13.334 1.00 97.94 248 GLU A CA 1
ATOM 2008 C C . GLU A 1 248 ? 8.451 7.648 -13.462 1.00 97.94 248 GLU A C 1
ATOM 2010 O O . GLU A 1 248 ? 7.781 7.882 -12.455 1.00 97.94 248 GLU A O 1
ATOM 2015 N N . GLN A 1 249 ? 7.946 7.824 -14.687 1.00 97.50 249 GLN A N 1
ATOM 2016 C CA . GLN A 1 249 ? 6.559 8.232 -14.933 1.00 97.50 249 GLN A CA 1
ATOM 2017 C C . GLN A 1 249 ? 5.568 7.126 -14.561 1.00 97.50 249 GLN A C 1
ATOM 2019 O O . GLN A 1 249 ? 4.615 7.409 -13.836 1.00 97.50 249 GLN A O 1
ATOM 2024 N N . ILE A 1 250 ? 5.829 5.885 -14.982 1.00 98.12 250 ILE A N 1
ATOM 2025 C CA . ILE A 1 250 ? 5.024 4.711 -14.609 1.00 98.12 250 ILE A CA 1
ATOM 2026 C C . ILE A 1 250 ? 5.026 4.537 -13.084 1.00 98.12 250 ILE A C 1
ATOM 2028 O O . ILE A 1 250 ? 3.972 4.410 -12.467 1.00 98.12 250 ILE A O 1
ATOM 2032 N N . ALA A 1 251 ? 6.196 4.624 -12.450 1.00 98.44 251 ALA A N 1
ATOM 2033 C CA . ALA A 1 251 ? 6.340 4.519 -11.003 1.00 98.44 251 ALA A CA 1
ATOM 2034 C C . ALA A 1 251 ? 5.512 5.584 -10.268 1.00 98.44 251 ALA A C 1
ATOM 2036 O O . ALA A 1 251 ? 4.799 5.277 -9.315 1.00 98.44 251 ALA A O 1
ATOM 2037 N N . LYS A 1 252 ? 5.540 6.842 -10.722 1.00 98.12 252 LYS A N 1
ATOM 2038 C CA . LYS A 1 252 ? 4.689 7.900 -10.152 1.00 98.12 252 LYS A CA 1
ATOM 2039 C C . LYS A 1 252 ? 3.207 7.613 -10.336 1.00 98.12 252 LYS A C 1
ATOM 2041 O O . LYS A 1 252 ? 2.426 7.879 -9.421 1.00 98.12 252 LYS A O 1
ATOM 2046 N N . GLU A 1 253 ? 2.815 7.115 -11.502 1.00 97.75 253 GLU A N 1
ATOM 2047 C CA . GLU A 1 253 ? 1.427 6.768 -11.771 1.00 97.75 253 GLU A CA 1
ATOM 2048 C C . GLU A 1 253 ? 0.934 5.693 -10.792 1.00 97.75 253 GLU A C 1
ATOM 2050 O O . GLU A 1 253 ? -0.046 5.915 -10.080 1.00 97.75 253 GLU A O 1
ATOM 2055 N N . GLU A 1 254 ? 1.661 4.582 -10.682 1.00 98.00 254 GLU A N 1
ATOM 2056 C CA . GLU A 1 254 ? 1.305 3.432 -9.843 1.00 98.00 254 GLU A CA 1
ATOM 2057 C C . GLU A 1 254 ? 1.380 3.727 -8.344 1.00 98.00 254 GLU A C 1
ATOM 2059 O O . GLU A 1 254 ? 0.453 3.415 -7.596 1.00 98.00 254 GLU A O 1
ATOM 2064 N N . ILE A 1 255 ? 2.472 4.344 -7.887 1.00 98.44 255 ILE A N 1
ATOM 2065 C CA . ILE A 1 255 ? 2.745 4.514 -6.455 1.00 98.44 255 ILE A CA 1
ATOM 2066 C C . ILE A 1 255 ? 2.015 5.734 -5.873 1.00 98.44 255 ILE A C 1
ATOM 2068 O O . ILE A 1 255 ? 1.669 5.729 -4.691 1.00 98.44 255 ILE A O 1
ATOM 2072 N N . LEU A 1 256 ? 1.771 6.786 -6.671 1.00 97.62 256 LEU A N 1
ATOM 2073 C CA . LEU A 1 256 ? 1.284 8.079 -6.164 1.00 97.62 256 LEU A CA 1
ATOM 2074 C C . LEU A 1 256 ? -0.056 8.527 -6.761 1.00 97.62 256 LEU A C 1
ATOM 2076 O O . LEU A 1 256 ? -0.903 9.047 -6.030 1.00 97.62 256 LEU A O 1
ATOM 2080 N N . GLN A 1 257 ? -0.257 8.386 -8.076 1.00 97.69 257 GLN A N 1
ATOM 2081 C CA . GLN A 1 257 ? -1.430 8.956 -8.756 1.00 97.69 257 GLN A CA 1
ATOM 2082 C C . GLN A 1 257 ? -2.657 8.045 -8.666 1.00 97.69 257 GLN A C 1
ATOM 2084 O O . GLN A 1 257 ? -3.712 8.495 -8.215 1.00 97.69 257 GLN A O 1
ATOM 2089 N N . LYS A 1 258 ? -2.528 6.763 -9.026 1.00 97.56 258 LYS A N 1
ATOM 2090 C CA . LYS A 1 258 ? -3.599 5.760 -8.914 1.00 97.56 258 LYS A CA 1
ATOM 2091 C C . LYS A 1 258 ? -4.175 5.652 -7.491 1.00 97.56 258 LYS A C 1
ATOM 2093 O O . LYS A 1 258 ? -5.400 5.673 -7.362 1.00 97.56 258 LYS A O 1
ATOM 2098 N N . PRO A 1 259 ? -3.370 5.638 -6.408 1.00 98.00 259 PRO A N 1
ATOM 2099 C CA . PRO A 1 259 ? -3.898 5.578 -5.045 1.00 98.00 259 PRO A CA 1
ATOM 2100 C C . PRO A 1 259 ? -4.272 6.952 -4.456 1.00 98.00 259 PRO A C 1
ATOM 2102 O O . PRO A 1 259 ? -4.541 7.048 -3.258 1.00 98.00 259 PRO A O 1
ATOM 2105 N N . SER A 1 260 ? -4.296 8.027 -5.254 1.00 97.38 260 SER A N 1
ATOM 2106 C CA . SER A 1 260 ? -4.498 9.399 -4.757 1.00 97.38 260 SER A CA 1
ATOM 2107 C C . SER A 1 260 ? -5.795 9.586 -3.968 1.00 97.38 260 SER A C 1
ATOM 2109 O O . SER A 1 260 ? -5.783 10.236 -2.929 1.00 97.38 260 SER A O 1
ATOM 2111 N N . PHE A 1 261 ? -6.904 8.973 -4.384 1.00 98.50 261 PHE A N 1
ATOM 2112 C CA . PHE A 1 261 ? -8.153 9.042 -3.618 1.00 98.50 261 PHE A CA 1
ATOM 2113 C C . PHE A 1 261 ? -8.014 8.412 -2.222 1.00 98.50 261 PHE A C 1
ATOM 2115 O O . PHE A 1 261 ? -8.457 8.999 -1.232 1.00 98.50 261 PHE A O 1
ATOM 2122 N N . VAL A 1 262 ? -7.343 7.258 -2.121 1.00 98.56 262 VAL A N 1
ATOM 2123 C CA . VAL A 1 262 ? -7.065 6.607 -0.831 1.00 98.56 262 VAL A CA 1
ATOM 2124 C C . VAL A 1 262 ? -6.175 7.500 0.026 1.00 98.56 262 VAL A C 1
ATOM 2126 O O . VAL A 1 262 ? -6.494 7.739 1.192 1.00 98.56 262 VAL A O 1
ATOM 2129 N N . ARG A 1 263 ? -5.107 8.050 -0.569 1.00 98.00 263 ARG A N 1
ATOM 2130 C CA . ARG A 1 263 ? -4.200 9.015 0.067 1.00 98.00 263 ARG A CA 1
ATOM 2131 C C . ARG A 1 263 ? -4.977 10.170 0.699 1.00 98.00 263 ARG A C 1
ATOM 2133 O O . ARG A 1 263 ? -4.788 10.460 1.877 1.00 98.00 263 ARG A O 1
ATOM 2140 N N . GLU A 1 264 ? -5.885 10.795 -0.050 1.00 98.25 264 GLU A N 1
ATOM 2141 C CA . GLU A 1 264 ? -6.680 11.917 0.459 1.00 98.25 264 GLU A CA 1
ATOM 2142 C C . GLU A 1 264 ? -7.586 11.527 1.634 1.00 98.25 264 GLU A C 1
ATOM 2144 O O . GLU A 1 264 ? -7.764 12.316 2.563 1.00 98.25 264 GLU A O 1
ATOM 2149 N N . CYS A 1 265 ? -8.127 10.307 1.638 1.00 98.56 265 CYS A N 1
ATOM 2150 C CA . CYS A 1 265 ? -8.985 9.826 2.721 1.00 98.56 265 CYS A CA 1
ATOM 2151 C C . CYS A 1 265 ? -8.210 9.525 4.014 1.00 98.56 265 CYS A C 1
ATOM 2153 O O . CYS A 1 265 ? -8.729 9.770 5.108 1.00 98.56 265 CYS A O 1
ATOM 2155 N N . ILE A 1 266 ? -6.981 9.003 3.908 1.00 98.38 266 ILE A N 1
ATOM 2156 C CA . ILE A 1 266 ? -6.157 8.638 5.074 1.00 98.38 266 ILE A CA 1
ATOM 2157 C C . ILE A 1 266 ? -5.340 9.812 5.625 1.00 98.38 266 ILE A C 1
ATOM 2159 O O . ILE A 1 266 ? -5.035 9.839 6.819 1.00 98.38 266 ILE A O 1
ATOM 2163 N N . ARG A 1 267 ? -4.999 10.791 4.778 1.00 98.12 267 ARG A N 1
ATOM 2164 C CA . ARG A 1 267 ? -4.118 11.920 5.107 1.00 98.12 267 ARG A CA 1
ATOM 2165 C C . ARG A 1 267 ? -4.487 12.657 6.401 1.00 98.12 267 ARG A C 1
ATOM 2167 O O . ARG A 1 267 ? -3.579 12.885 7.199 1.00 98.12 267 ARG A O 1
ATOM 2174 N N . PRO A 1 268 ? -5.762 12.995 6.691 1.00 98.25 268 PRO A N 1
ATOM 2175 C CA . PRO A 1 268 ? -6.115 13.674 7.941 1.00 98.25 268 PRO A CA 1
ATOM 2176 C C . PRO A 1 268 ? -5.682 12.908 9.199 1.00 98.25 268 PRO A C 1
ATOM 2178 O O . PRO A 1 268 ? -5.259 13.513 10.183 1.00 98.25 268 PRO A O 1
ATOM 2181 N N . HIS A 1 269 ? -5.737 11.575 9.153 1.00 98.06 269 HIS A N 1
ATOM 2182 C CA . HIS A 1 269 ? -5.362 10.709 10.271 1.00 98.06 269 HIS A CA 1
ATOM 2183 C C . HIS A 1 269 ? -3.849 10.577 10.413 1.00 98.06 269 HIS A C 1
ATOM 2185 O O . HIS A 1 269 ? -3.335 10.607 11.527 1.00 98.06 269 HIS A O 1
ATOM 2191 N N . LEU A 1 270 ? -3.118 10.494 9.299 1.00 97.88 270 LEU A N 1
ATOM 2192 C CA . LEU A 1 270 ? -1.654 10.493 9.327 1.00 97.88 270 LEU A CA 1
ATOM 2193 C C . LEU A 1 270 ? -1.100 11.840 9.807 1.00 97.88 270 LEU A C 1
ATOM 2195 O O . LEU A 1 270 ? -0.195 11.873 10.637 1.00 97.88 270 LEU A O 1
ATOM 2199 N N . ASN A 1 271 ? -1.706 12.953 9.383 1.00 97.50 271 ASN A N 1
ATOM 2200 C CA . ASN A 1 271 ? -1.334 14.289 9.846 1.00 97.50 271 ASN A CA 1
ATOM 2201 C C . ASN A 1 271 ? -1.486 14.456 11.365 1.00 97.50 271 ASN A C 1
ATOM 2203 O O . ASN A 1 271 ? -0.673 15.142 11.982 1.00 97.50 271 ASN A O 1
ATOM 2207 N N . TYR A 1 272 ? -2.457 13.778 11.988 1.00 97.00 272 TYR A N 1
ATOM 2208 C CA . TYR A 1 272 ? -2.609 13.771 13.446 1.00 97.00 272 TYR A CA 1
ATOM 2209 C C . TYR A 1 272 ? -1.361 13.226 14.162 1.00 97.00 272 TYR A C 1
ATOM 2211 O O . TYR A 1 272 ? -0.963 13.745 15.204 1.00 97.00 272 TYR A O 1
ATOM 2219 N N . ILE A 1 273 ? -0.710 12.209 13.591 1.00 96.50 273 ILE A N 1
ATOM 2220 C CA . ILE A 1 273 ? 0.487 11.574 14.162 1.00 96.50 273 ILE A CA 1
ATOM 2221 C C . ILE A 1 273 ? 1.800 12.046 13.530 1.00 96.50 273 ILE A C 1
ATOM 2223 O O . ILE A 1 273 ? 2.853 11.590 13.959 1.00 96.50 273 ILE A O 1
ATOM 2227 N N . LYS A 1 274 ? 1.782 12.983 12.572 1.00 95.75 274 LYS A N 1
ATOM 2228 C CA . LYS A 1 274 ? 2.980 13.430 11.832 1.00 95.75 274 LYS A CA 1
ATOM 2229 C C . LYS A 1 274 ? 4.145 13.850 12.737 1.00 95.75 274 LYS A C 1
ATOM 2231 O O . LYS A 1 274 ? 5.293 13.573 12.434 1.00 95.75 274 LYS A O 1
ATOM 2236 N N . HIS A 1 275 ? 3.858 14.472 13.879 1.00 94.50 275 HIS A N 1
ATOM 2237 C CA . HIS A 1 275 ? 4.871 14.944 14.831 1.00 94.50 275 HIS A CA 1
ATOM 2238 C C . HIS A 1 275 ? 5.586 13.823 15.616 1.00 94.50 275 HIS A C 1
ATOM 2240 O O . HIS A 1 275 ? 6.633 14.070 16.208 1.00 94.50 275 HIS A O 1
ATOM 2246 N N . ILE A 1 276 ? 5.028 12.608 15.641 1.00 94.69 276 ILE A N 1
ATOM 2247 C CA . ILE A 1 276 ? 5.617 11.415 16.279 1.00 94.69 276 ILE A CA 1
ATOM 2248 C C . ILE A 1 276 ? 5.923 10.296 15.277 1.00 94.69 276 ILE A C 1
ATOM 2250 O O . ILE A 1 276 ? 6.406 9.235 15.673 1.00 94.69 276 ILE A O 1
ATOM 2254 N N . LEU A 1 277 ? 5.604 10.503 14.001 1.00 93.31 277 LEU A N 1
ATOM 2255 C CA . LEU A 1 277 ? 5.808 9.549 12.925 1.00 93.31 277 LEU A CA 1
ATOM 2256 C C . LEU A 1 277 ? 7.078 9.939 12.168 1.00 93.31 277 LEU A C 1
ATOM 2258 O O . LEU A 1 277 ? 7.187 11.051 11.668 1.00 93.31 277 LEU A O 1
ATOM 2262 N N . ASN A 1 278 ? 8.038 9.022 12.087 1.00 92.69 278 ASN A N 1
ATOM 2263 C CA . ASN A 1 278 ? 9.239 9.192 11.277 1.00 92.69 278 ASN A CA 1
ATOM 2264 C C . ASN A 1 278 ? 9.296 8.037 10.276 1.00 92.69 278 ASN A C 1
ATOM 2266 O O . ASN A 1 278 ? 9.621 6.909 10.654 1.00 92.69 278 ASN A O 1
ATOM 2270 N N . ILE A 1 279 ? 8.916 8.317 9.026 1.00 92.62 279 ILE A N 1
ATOM 2271 C CA . ILE A 1 279 ? 8.823 7.301 7.973 1.00 92.62 279 ILE A CA 1
ATOM 2272 C C . ILE A 1 279 ? 10.197 6.690 7.698 1.00 92.62 279 ILE A C 1
ATOM 2274 O O . ILE A 1 279 ? 10.322 5.469 7.720 1.00 92.62 279 ILE A O 1
ATOM 2278 N N . ASP A 1 280 ? 11.240 7.504 7.535 1.00 91.19 280 ASP A N 1
ATOM 2279 C CA . ASP A 1 280 ? 12.586 6.992 7.254 1.00 91.19 280 ASP A CA 1
ATOM 2280 C C . ASP A 1 280 ? 13.081 6.056 8.362 1.00 91.19 280 ASP A C 1
ATOM 2282 O O . ASP A 1 280 ? 13.608 4.985 8.080 1.00 91.19 280 ASP A O 1
ATOM 2286 N N . TYR A 1 281 ? 12.846 6.398 9.632 1.00 91.62 281 TYR A N 1
ATOM 2287 C CA . TYR A 1 281 ? 13.214 5.545 10.761 1.00 91.62 281 TYR A CA 1
ATOM 2288 C C . TYR A 1 281 ? 12.448 4.219 10.756 1.00 91.62 281 TYR A C 1
ATOM 2290 O O . TYR A 1 281 ? 13.062 3.160 10.888 1.00 91.62 281 TYR A O 1
ATOM 2298 N N . ILE A 1 282 ? 11.124 4.265 10.572 1.00 91.06 282 ILE A N 1
ATOM 2299 C CA . ILE A 1 282 ? 10.268 3.069 10.557 1.00 91.06 282 ILE A CA 1
ATOM 2300 C C . ILE A 1 282 ? 10.703 2.101 9.458 1.00 91.06 282 ILE A C 1
ATOM 2302 O O . ILE A 1 282 ? 10.769 0.898 9.702 1.00 91.06 282 ILE A O 1
ATOM 2306 N N . PHE A 1 283 ? 11.016 2.622 8.272 1.00 88.75 283 PHE A N 1
ATOM 2307 C CA . PHE A 1 283 ? 11.376 1.811 7.113 1.00 88.75 283 PHE A CA 1
ATOM 2308 C C . PHE A 1 283 ? 12.872 1.490 7.025 1.00 88.75 283 PHE A C 1
ATOM 2310 O O . PHE A 1 283 ? 13.228 0.554 6.331 1.00 88.75 283 PHE A O 1
ATOM 2317 N N . SER A 1 284 ? 13.752 2.179 7.761 1.00 85.44 284 SER A N 1
ATOM 2318 C CA . SER A 1 284 ? 15.185 1.831 7.834 1.00 85.44 284 SER A CA 1
ATOM 2319 C C . SER A 1 284 ? 15.469 0.505 8.547 1.00 85.44 284 SER A C 1
ATOM 2321 O O . SER A 1 284 ? 16.558 -0.051 8.419 1.00 85.44 284 SER A O 1
ATOM 2323 N N . ALA A 1 285 ? 14.505 0.017 9.331 1.00 66.94 285 ALA A N 1
ATOM 2324 C CA . ALA A 1 285 ? 14.613 -1.221 10.091 1.00 66.94 285 ALA A CA 1
ATOM 2325 C C . ALA A 1 285 ? 14.267 -2.479 9.269 1.00 66.94 285 ALA A C 1
ATOM 2327 O O . ALA A 1 285 ? 14.351 -3.583 9.814 1.00 66.94 285 ALA A O 1
ATOM 2328 N N . TYR A 1 286 ? 13.874 -2.317 7.998 1.00 56.59 286 TYR A N 1
ATOM 2329 C CA . TYR A 1 286 ? 13.360 -3.368 7.114 1.00 56.59 286 TYR A CA 1
ATOM 2330 C C . TYR A 1 286 ? 13.929 -3.240 5.697 1.00 56.59 286 TYR A C 1
ATOM 2332 O O . TYR A 1 286 ? 14.028 -4.292 5.029 1.00 56.59 286 TYR A O 1
#

Sequence (286 aa):
YREDDINQPSTSNISGYLASFIEENINLQSHQEDMVSFRLDHNDTSPEFFNLHTVDIGSLHDNDMSEKSSTEKLILHRGNVFRELIDAVKNRNISFKNMQIEMVLPNGKTELAEDLGGVLRDTISEFFNTFYETCTMGTELKVPCLRHDFQKEEWSAIGHIIKESFVSEKYFPIRIAPAFFKSSLDEPIDNDEVLENFLKFVSHSDAVLLRNSLQNFEDADEDDLLEFCTNYDAKCLPNKHNLKVMLEQIAKEEILQKPSFVRECIRPHLNYIKHILNIDYIFSAY

pLDDT: mean 79.13, std 27.44, range [23.17, 98.62]

Secondary structure (DSSP, 8-state):
------PPPP----TTSGGGSSSS----------------------------------------------PEEEEEETTTHHHHHHHHHHHS---GGGEEEEEEPTTSPBP----SSHHHHHHHHHHHHHHHHHSEEESSSEEE---TT--HHHHHHHHHHHHHHHHHH----TTB-HHHHHHHTT----HHHHHHHHHHHS-HHHHHHHHHHHH-GGGS-HHHHHHHHHHTT-SS---TTTHHHHHHHHHHIIIIITTHHHHHHHHHHHHHHTTT--HHHHHHT-

InterPro domains:
  IPR035983 HECT, E3 ligase catalytic domain [SSF56204] (70-247)